Protein AF-0000000070923096 (afdb_homodimer)

pLDDT: mean 94.92, std 9.99, range [40.62, 98.94]

Nearest PDB structures (foldseek):
  9g2a-assembly1_B  TM=8.109E-01  e=5.011E-06  Staphylococcus aureus subsp. aureus N315
  4hke-assembly1_A  TM=8.284E-01  e=9.388E-06  Bacillus anthracis
  4mzp-assembly3_E  TM=7.864E-01  e=1.249E-05  Staphylococcus aureus subsp. aureus N315
  6a6x-assembly1_B  TM=7.470E-01  e=2.622E-05  Mycobacterium tuberculosis
  5wyg-assembly1_A  TM=7.417E-01  e=8.693E-05  Mycobacterium tuberculosis H37Rv

Organism: NCBI:txid713585

Foldseek 3Di:
DPPDDAQWWFFFFAADPVRPGTDTATWGFQDDPDPQKTKTWGKDLDCVPQPLWQWDDPVFFPFADDPHTMTTRLVRIDIDGNVRTPDTGTGGDPVSSVSSVVSNVCVVPPDD/DPPDDAQWWFFFFAADPVRPGTDTATWGFQDDPDPQKTKTWGKDLDCVPQPLWQWDDPVFFPFADDPHTMTTRLVRIDIDGNVRTPDTGTGGDPVSSVSSVVSNVCVVPPDD

Radius of gyration: 16.48 Å; Cα contacts (8 Å, |Δi|>4): 537; chains: 2; bounding box: 37×48×35 Å

Solvent-accessible surface area (backbone atoms only — not comparable to full-atom values): 11737 Å² total; per-residue (Å²): 126,74,97,70,55,59,30,27,27,30,30,24,70,42,69,43,44,73,65,83,50,65,45,80,34,50,23,38,28,55,22,77,44,52,96,58,25,27,32,27,28,37,40,36,74,68,59,82,82,46,87,65,42,39,79,42,51,82,86,40,36,73,38,67,61,69,96,53,65,28,22,38,30,52,50,40,38,39,26,34,26,56,88,50,48,76,44,73,55,26,24,42,29,70,67,52,41,50,51,46,52,48,45,31,48,47,48,52,65,42,74,122,126,74,97,69,55,59,31,28,27,30,30,25,70,42,67,43,43,72,64,81,48,63,45,77,35,48,20,38,27,55,22,78,45,54,96,59,26,28,31,26,29,38,41,36,74,68,57,80,83,47,85,66,42,38,77,41,51,82,87,40,36,74,38,66,60,69,96,53,66,28,24,38,32,53,50,39,38,39,26,34,26,56,89,50,48,76,44,73,54,25,26,41,28,70,68,52,41,50,51,47,51,46,45,32,46,47,48,54,65,44,72,126

Secondary structure (DSSP, 8-state):
--S--TTEEEEEEEE-TTSS-EEEEEEEEEEEEETTEEEEEEEES--TT-TT-EEE-GGGEE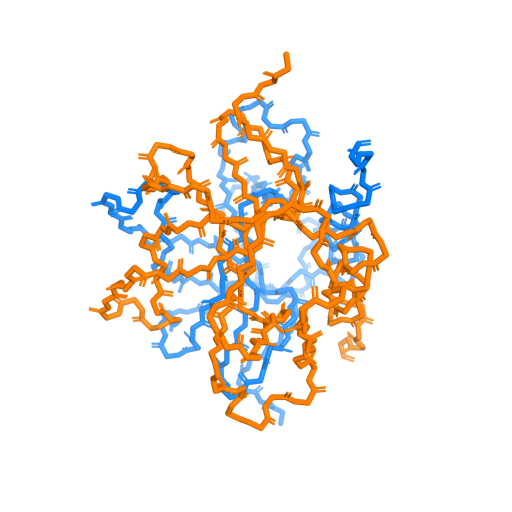EE--SS-EEEEEEEEEEEEGGG--EEEEEE-HHHHHHHHHHHHHHHHS--/--S--TTEEEEEEEE-TTSS-EEEEEEEEEEEEETTEEEEEEEES--TT-TT-EEE-GGGEEEE--SS-EEEEEEEEEEEEGGG--EEEEEE-HHHHHHHHHHHHHHHHS--

Sequence (224 aa):
MGRFAAGQVAVLPFPFSDLSRNKYRPALLLADAGRGDWIACQITSNPYADSRAVEIGPADFSAGSLMRTSFARPGKLFTANEGLFASVAATVRVEKLTETRSAVISLLTDAPMGRFAAGQVAVLPFPFSDLSRNKYRPALLLADAGRGDWIACQITSNPYADSRAVEIGPADFSAGSLMRTSFARPGKLFTANEGLFASVAATVRVEKLTETRSAVISLLTDAP

Structure (mmCIF, N/CA/C/O backbone):
data_AF-0000000070923096-model_v1
#
loop_
_entity.id
_entity.type
_entity.pdbx_description
1 polymer 'MazF family transcriptional regulator'
#
loop_
_atom_site.group_PDB
_atom_site.id
_atom_site.type_symbol
_atom_site.label_atom_id
_atom_site.label_alt_id
_atom_site.label_comp_id
_atom_site.label_asym_id
_atom_site.label_entity_id
_atom_site.label_seq_id
_atom_site.pdbx_PDB_ins_code
_atom_site.Cartn_x
_atom_site.Cartn_y
_atom_site.Cartn_z
_atom_site.occupancy
_atom_site.B_iso_or_equiv
_atom_site.auth_seq_id
_atom_site.auth_comp_id
_atom_site.auth_asym_id
_atom_site.auth_atom_id
_atom_site.pdbx_PDB_model_num
ATOM 1 N N . MET A 1 1 ? -18.719 -17.109 1.001 1 40.62 1 MET A N 1
ATOM 2 C CA . MET A 1 1 ? -17.297 -16.797 1.031 1 40.62 1 MET A CA 1
ATOM 3 C C . MET A 1 1 ? -16.938 -15.766 -0.041 1 40.62 1 MET A C 1
ATOM 5 O O . MET A 1 1 ? -17.453 -15.836 -1.161 1 40.62 1 MET A O 1
ATOM 9 N N . GLY A 1 2 ? -16.594 -14.547 0.371 1 56.66 2 GLY A N 1
ATOM 10 C CA . GLY A 1 2 ? -16.484 -13.562 -0.699 1 56.66 2 GLY A CA 1
ATOM 11 C C . GLY A 1 2 ? -15.609 -14.023 -1.849 1 56.66 2 GLY A C 1
ATOM 12 O O . GLY A 1 2 ? -14.914 -15.031 -1.74 1 56.66 2 GLY A O 1
ATOM 13 N N . ARG A 1 3 ? -15.742 -13.547 -2.998 1 83.5 3 ARG A N 1
ATOM 14 C CA . ARG A 1 3 ? -15.117 -13.922 -4.262 1 83.5 3 ARG A CA 1
ATOM 15 C C . ARG A 1 3 ? -13.594 -13.891 -4.152 1 83.5 3 ARG A C 1
ATOM 17 O O . ARG A 1 3 ? -12.906 -14.703 -4.77 1 83.5 3 ARG A O 1
ATOM 24 N N . PHE A 1 4 ? -13.039 -13.172 -3.172 1 96.62 4 PHE A N 1
ATOM 25 C CA . PHE A 1 4 ? -11.594 -13.016 -3.086 1 96.62 4 PHE A CA 1
ATOM 26 C C . PHE A 1 4 ? -11.109 -13.227 -1.657 1 96.62 4 PHE A C 1
ATOM 28 O O . PHE A 1 4 ? -11.867 -13.031 -0.704 1 96.62 4 PHE A O 1
ATOM 35 N N . ALA A 1 5 ? -9.898 -13.688 -1.506 1 97.12 5 ALA A N 1
ATOM 36 C CA . ALA A 1 5 ? -9.297 -13.969 -0.205 1 97.12 5 ALA A CA 1
ATOM 37 C C . ALA A 1 5 ? -7.816 -13.602 -0.193 1 97.12 5 ALA A C 1
ATOM 39 O O . ALA A 1 5 ? -7.145 -13.672 -1.224 1 97.12 5 ALA A O 1
ATOM 40 N N . ALA A 1 6 ? -7.406 -13.227 1.059 1 98.12 6 ALA A N 1
ATOM 41 C CA . ALA A 1 6 ? -5.965 -13.039 1.214 1 98.12 6 ALA A CA 1
ATOM 42 C C . ALA A 1 6 ? -5.199 -14.289 0.797 1 98.12 6 ALA A C 1
ATOM 44 O O . ALA A 1 6 ? -5.648 -15.414 1.048 1 98.12 6 ALA A O 1
ATOM 45 N N . GLY A 1 7 ? -4.059 -14.094 0.201 1 98.56 7 GLY A N 1
ATOM 46 C CA . GLY A 1 7 ? -3.256 -15.211 -0.265 1 98.56 7 GLY A CA 1
ATOM 47 C C . GLY A 1 7 ? -3.473 -15.531 -1.732 1 98.56 7 GLY A C 1
ATOM 48 O O . GLY A 1 7 ? -2.688 -16.266 -2.336 1 98.56 7 GLY A O 1
ATOM 49 N N . GLN A 1 8 ? -4.535 -15.039 -2.293 1 98.69 8 GLN A N 1
ATOM 50 C CA . GLN A 1 8 ? -4.758 -15.219 -3.725 1 98.69 8 GLN A CA 1
ATOM 51 C C . GLN A 1 8 ? -3.863 -14.289 -4.543 1 98.69 8 GLN A C 1
ATOM 53 O O . GLN A 1 8 ? -3.572 -13.172 -4.121 1 98.69 8 GLN A O 1
ATOM 58 N N . VAL A 1 9 ? -3.361 -14.789 -5.66 1 98.81 9 VAL A N 1
ATOM 59 C CA . VAL A 1 9 ? -2.656 -14 -6.66 1 98.81 9 VAL A CA 1
ATOM 60 C C . VAL A 1 9 ? -3.637 -13.531 -7.734 1 98.81 9 VAL A C 1
ATOM 62 O O . VAL A 1 9 ? -4.094 -14.336 -8.555 1 98.81 9 VAL A O 1
ATOM 65 N N . ALA A 1 10 ? -3.938 -12.273 -7.746 1 98.75 10 ALA A N 1
ATOM 66 C CA . ALA A 1 10 ? -4.844 -11.688 -8.734 1 98.75 10 ALA A CA 1
ATOM 67 C C . ALA A 1 10 ? -4.066 -10.992 -9.844 1 98.75 10 ALA A C 1
ATOM 69 O O . ALA A 1 10 ? -3.008 -10.406 -9.594 1 98.75 10 ALA A O 1
ATOM 70 N N . VAL A 1 11 ? -4.59 -11.125 -11.055 1 98.62 11 VAL A N 1
ATOM 71 C CA . VAL A 1 11 ? -4.074 -10.328 -12.156 1 98.62 11 VAL A CA 1
ATOM 72 C C . VAL A 1 11 ? -4.875 -9.031 -12.273 1 98.62 11 VAL A C 1
ATOM 74 O O . VAL A 1 11 ? -6.094 -9.062 -12.445 1 98.62 11 VAL A O 1
ATOM 77 N N . LEU A 1 12 ? -4.23 -7.902 -12.18 1 98.81 12 LEU A N 1
ATOM 78 C CA . LEU A 1 12 ? -4.898 -6.609 -12.164 1 98.81 12 LEU A CA 1
ATOM 79 C C . LEU A 1 12 ? -3.988 -5.52 -12.719 1 98.81 12 LEU A C 1
ATOM 81 O O . LEU A 1 12 ? -2.766 -5.68 -12.742 1 98.81 12 LEU A O 1
ATOM 85 N N . PRO A 1 13 ? -4.598 -4.43 -13.312 1 98.81 13 PRO A N 1
ATOM 86 C CA . PRO A 1 13 ? -3.732 -3.283 -13.594 1 98.81 13 PRO A CA 1
ATOM 87 C C . PRO A 1 13 ? -3.084 -2.713 -12.328 1 98.81 13 PRO A C 1
ATOM 89 O O . PRO A 1 13 ? -3.783 -2.344 -11.383 1 98.81 13 PRO A O 1
ATOM 92 N N . PHE A 1 14 ? -1.852 -2.713 -12.305 1 98.69 14 PHE A N 1
ATOM 93 C CA . PHE A 1 14 ? -1.074 -2.205 -11.18 1 98.69 14 PHE A CA 1
ATOM 94 C C . PHE A 1 14 ? -0.342 -0.925 -11.555 1 98.69 14 PHE A C 1
ATOM 96 O O . PHE A 1 14 ? 0.389 -0.893 -12.555 1 98.69 14 PHE A O 1
ATOM 103 N N . PRO A 1 15 ? -0.502 0.086 -10.836 1 98.69 15 PRO A N 1
ATOM 104 C CA . PRO A 1 15 ? 0.117 1.354 -11.227 1 98.69 15 PRO A CA 1
ATOM 105 C C . PRO A 1 15 ? 1.623 1.379 -10.977 1 98.69 15 PRO A C 1
ATOM 107 O O . PRO A 1 15 ? 2.094 0.826 -9.977 1 98.69 15 PRO A O 1
ATOM 110 N N . PHE A 1 16 ? 2.332 2.031 -11.914 1 98.06 16 PHE A N 1
ATOM 111 C CA . PHE A 1 16 ? 3.717 2.379 -11.625 1 98.06 16 PHE A CA 1
ATOM 112 C C . PHE A 1 16 ? 3.793 3.422 -10.516 1 98.06 16 PHE A C 1
ATOM 114 O O . PHE A 1 16 ? 2.865 4.215 -10.336 1 98.06 16 PHE A O 1
ATOM 121 N N . SER A 1 17 ? 4.914 3.4 -9.836 1 98.25 17 SER A N 1
ATOM 122 C CA . SER A 1 17 ? 5.055 4.289 -8.688 1 98.25 17 SER A CA 1
ATOM 123 C C . SER A 1 17 ? 5.031 5.754 -9.117 1 98.25 17 SER A C 1
ATOM 125 O O . SER A 1 17 ? 4.777 6.641 -8.305 1 98.25 17 SER A O 1
ATOM 127 N N . ASP A 1 18 ? 5.359 6.043 -10.391 1 97.56 18 ASP A N 1
ATOM 128 C CA . ASP A 1 18 ? 5.336 7.422 -10.883 1 97.56 18 ASP A CA 1
ATOM 129 C C . ASP A 1 18 ? 4.012 7.738 -11.57 1 97.56 18 ASP A C 1
ATOM 131 O O . ASP A 1 18 ? 3.865 8.797 -12.18 1 97.56 18 ASP A O 1
ATOM 135 N N . LEU A 1 19 ? 3.082 6.816 -11.602 1 97.56 19 LEU A N 1
ATOM 136 C CA . LEU A 1 19 ? 1.733 6.934 -12.148 1 97.56 19 LEU A CA 1
ATOM 137 C C . LEU A 1 19 ? 1.776 7.258 -13.641 1 97.56 19 LEU A C 1
ATOM 139 O O . LEU A 1 19 ? 0.849 7.867 -14.172 1 97.56 19 LEU A O 1
ATOM 143 N N . SER A 1 20 ? 2.811 6.918 -14.312 1 96.38 20 SER A N 1
ATOM 144 C CA . SER A 1 20 ? 2.92 7.141 -15.75 1 96.38 20 SER A CA 1
ATOM 145 C C . SER A 1 20 ? 2.045 6.16 -16.531 1 96.38 20 SER A C 1
ATOM 147 O O . SER A 1 20 ? 1.501 6.508 -17.578 1 96.38 20 SER A O 1
ATOM 149 N N . ARG A 1 21 ? 1.887 5.016 -15.969 1 96.19 21 ARG A N 1
ATOM 150 C CA . ARG A 1 21 ? 1.101 3.957 -16.594 1 96.19 21 ARG A CA 1
ATOM 151 C C . ARG A 1 21 ? 0.744 2.871 -15.586 1 96.19 21 ARG A C 1
ATOM 153 O O . ARG A 1 21 ? 1.171 2.926 -14.43 1 96.19 21 ARG A O 1
ATOM 160 N N . ASN A 1 22 ? -0.18 2.002 -15.984 1 97.31 22 ASN A N 1
ATOM 161 C CA . ASN A 1 22 ? -0.449 0.749 -15.289 1 97.31 22 ASN A CA 1
ATOM 162 C C . ASN A 1 22 ? -0.181 -0.458 -16.188 1 97.31 22 ASN A C 1
ATOM 164 O O . ASN A 1 22 ? -0.126 -0.328 -17.406 1 97.31 22 ASN A O 1
ATOM 168 N N . LYS A 1 23 ? 0.16 -1.482 -15.602 1 97.38 23 LYS A N 1
ATOM 169 C CA . LYS A 1 23 ? 0.372 -2.738 -16.312 1 97.38 23 LYS A CA 1
ATOM 170 C C . LYS A 1 23 ? -0.346 -3.893 -15.625 1 97.38 23 LYS A C 1
ATOM 172 O O . LYS A 1 23 ? -0.337 -3.99 -14.398 1 97.38 23 LYS A O 1
ATOM 177 N N . TYR A 1 24 ? -0.994 -4.754 -16.484 1 97.81 24 TYR A N 1
ATOM 178 C CA . TYR A 1 24 ? -1.562 -5.965 -15.898 1 97.81 24 TYR A CA 1
ATOM 179 C C . TYR A 1 24 ? -0.464 -6.891 -15.383 1 97.81 24 TYR A C 1
ATOM 181 O O . TYR A 1 24 ? 0.387 -7.344 -16.156 1 97.81 24 TYR A O 1
ATOM 189 N N . ARG A 1 25 ? -0.529 -7.16 -14.094 1 97.25 25 ARG A N 1
ATOM 190 C CA . ARG A 1 25 ? 0.45 -8.031 -13.453 1 97.25 25 ARG A CA 1
ATOM 191 C C . ARG A 1 25 ? -0.192 -8.844 -12.328 1 97.25 25 ARG A C 1
ATOM 193 O O . ARG A 1 25 ? -1.223 -8.445 -11.781 1 97.25 25 ARG A O 1
ATOM 200 N N . PRO A 1 26 ? 0.46 -9.969 -12.031 1 98.38 26 PRO A N 1
ATOM 201 C CA . PRO A 1 26 ? 0.06 -10.648 -10.797 1 98.38 26 PRO A CA 1
ATOM 202 C C . PRO A 1 26 ? 0.369 -9.82 -9.547 1 98.38 26 PRO A C 1
ATOM 204 O O . PRO A 1 26 ? 1.373 -9.102 -9.516 1 98.38 26 PRO A O 1
ATOM 207 N N . ALA A 1 27 ? -0.479 -9.867 -8.617 1 98.88 27 ALA A N 1
ATOM 208 C CA . ALA A 1 27 ? -0.304 -9.25 -7.301 1 98.88 27 ALA A CA 1
ATOM 209 C C . ALA A 1 27 ? -0.867 -10.141 -6.199 1 98.88 27 ALA A C 1
ATOM 211 O O . ALA A 1 27 ? -1.901 -10.789 -6.383 1 98.88 27 ALA A O 1
ATOM 212 N N . LEU A 1 28 ? -0.176 -10.18 -5.125 1 98.88 28 LEU A N 1
ATOM 213 C CA . LEU A 1 28 ? -0.622 -10.961 -3.975 1 98.88 28 LEU A CA 1
ATOM 214 C C . LEU A 1 28 ? -1.571 -10.148 -3.1 1 98.88 28 LEU A C 1
ATOM 216 O O . LEU A 1 28 ? -1.22 -9.062 -2.643 1 98.88 28 LEU A O 1
ATOM 220 N N . LEU A 1 29 ? -2.771 -10.672 -2.924 1 98.81 29 LEU A N 1
ATOM 221 C CA . LEU A 1 29 ? -3.711 -10.031 -2.01 1 98.81 29 LEU A CA 1
ATOM 222 C C . LEU A 1 29 ? -3.314 -10.281 -0.558 1 98.81 29 LEU A C 1
ATOM 224 O O . LEU A 1 29 ? -3.324 -11.422 -0.097 1 98.81 29 LEU A O 1
ATOM 228 N N . LEU A 1 30 ? -3.045 -9.195 0.132 1 98.81 30 LEU A N 1
ATOM 229 C CA . LEU A 1 30 ? -2.514 -9.32 1.485 1 98.81 30 LEU A CA 1
ATOM 230 C C . LEU A 1 30 ? -3.631 -9.227 2.518 1 98.81 30 LEU A C 1
ATOM 232 O O . LEU A 1 30 ? -3.6 -9.914 3.541 1 98.81 30 LEU A O 1
ATOM 236 N N . ALA A 1 31 ? -4.566 -8.367 2.254 1 98.38 31 ALA A N 1
ATOM 237 C CA . ALA A 1 31 ? -5.594 -8.102 3.262 1 98.38 31 ALA A CA 1
ATOM 238 C C . ALA A 1 31 ? -6.82 -7.445 2.639 1 98.38 31 ALA A C 1
ATOM 240 O O . ALA A 1 31 ? -6.699 -6.672 1.684 1 98.38 31 ALA A O 1
ATOM 241 N N . ASP A 1 32 ? -7.922 -7.801 3.205 1 97 32 ASP A N 1
ATOM 242 C CA . ASP A 1 32 ? -9.188 -7.133 2.896 1 97 32 ASP A CA 1
ATOM 243 C C . ASP A 1 32 ? -9.258 -5.762 3.559 1 97 32 ASP A C 1
ATOM 245 O O . ASP A 1 32 ? -9.258 -5.656 4.785 1 97 32 ASP A O 1
ATOM 249 N N . ALA A 1 33 ? -9.305 -4.668 2.723 1 96.5 33 ALA A N 1
ATOM 250 C CA . ALA A 1 33 ? -9.336 -3.303 3.246 1 96.5 33 ALA A CA 1
ATOM 251 C C . ALA A 1 33 ? -10.773 -2.797 3.367 1 96.5 33 ALA A C 1
ATOM 253 O O . ALA A 1 33 ? -11 -1.67 3.811 1 96.5 33 ALA A O 1
ATOM 254 N N . GLY A 1 34 ? -11.742 -3.619 2.967 1 93.75 34 GLY A N 1
ATOM 255 C CA . GLY A 1 34 ? -13.148 -3.26 3.053 1 93.75 34 GLY A CA 1
ATOM 256 C C . GLY A 1 34 ? -13.68 -2.631 1.78 1 93.75 34 GLY A C 1
ATOM 257 O O . GLY A 1 34 ? -12.914 -2.109 0.968 1 93.75 34 GLY A O 1
ATOM 258 N N . ARG A 1 35 ? -15.016 -2.785 1.557 1 93.31 35 ARG A N 1
ATOM 259 C CA . ARG A 1 35 ? -15.758 -2.164 0.464 1 93.31 35 ARG A CA 1
ATOM 260 C C . ARG A 1 35 ? -15.203 -2.602 -0.89 1 93.31 35 ARG A C 1
ATOM 262 O O . ARG A 1 35 ? -15.078 -1.787 -1.806 1 93.31 35 ARG A O 1
ATOM 269 N N . GLY A 1 36 ? -14.766 -3.838 -0.934 1 95.94 36 GLY A N 1
ATOM 270 C CA . GLY A 1 36 ? -14.281 -4.41 -2.18 1 95.94 36 GLY A CA 1
ATOM 271 C C . GLY A 1 36 ? -12.828 -4.062 -2.475 1 95.94 36 GLY A C 1
ATOM 272 O O . GLY A 1 36 ? -12.297 -4.434 -3.521 1 95.94 36 GLY A O 1
ATOM 273 N N . ASP A 1 37 ? -12.188 -3.348 -1.542 1 97.44 37 ASP A N 1
ATOM 274 C CA . ASP A 1 37 ? -10.789 -2.957 -1.718 1 97.44 37 ASP A CA 1
ATOM 275 C C . ASP A 1 37 ? -9.852 -3.961 -1.053 1 97.44 37 ASP A C 1
ATOM 277 O O . ASP A 1 37 ? -10.148 -4.469 0.031 1 97.44 37 ASP A O 1
ATOM 281 N N . TRP A 1 38 ? -8.719 -4.203 -1.701 1 98.44 38 TRP A N 1
ATOM 282 C CA . TRP A 1 38 ? -7.707 -5.145 -1.233 1 98.44 38 TRP A CA 1
ATOM 283 C C . TRP A 1 38 ? -6.316 -4.523 -1.278 1 98.44 38 TRP A C 1
ATOM 285 O O . TRP A 1 38 ? -5.953 -3.873 -2.262 1 98.44 38 TRP A O 1
ATOM 295 N N . ILE A 1 39 ? -5.586 -4.641 -0.177 1 98.81 39 ILE A N 1
ATOM 296 C CA . ILE A 1 39 ? -4.168 -4.316 -0.244 1 98.81 39 ILE A CA 1
ATOM 297 C C . ILE A 1 39 ? -3.428 -5.387 -1.041 1 98.81 39 ILE A C 1
ATOM 299 O O . ILE A 1 39 ? -3.436 -6.562 -0.667 1 98.81 39 ILE A O 1
ATOM 303 N N . ALA A 1 40 ? -2.857 -4.957 -2.084 1 98.94 40 ALA A N 1
ATOM 304 C CA . ALA A 1 40 ? -2.162 -5.875 -2.98 1 98.94 40 ALA A CA 1
ATOM 305 C C . ALA A 1 40 ? -0.666 -5.578 -3.018 1 98.94 40 ALA A C 1
ATOM 307 O O . ALA A 1 40 ? -0.256 -4.418 -2.967 1 98.94 40 ALA A O 1
ATOM 308 N N . CYS A 1 41 ? 0.081 -6.562 -3.115 1 98.88 41 CYS A N 1
ATOM 309 C CA . CYS A 1 41 ? 1.534 -6.52 -3.227 1 98.88 41 CYS A CA 1
ATOM 310 C C . CYS A 1 41 ? 1.991 -6.973 -4.605 1 98.88 41 CYS A C 1
ATOM 312 O O . CYS A 1 41 ? 1.647 -8.07 -5.047 1 98.88 41 CYS A O 1
ATOM 314 N N . GLN A 1 42 ? 2.789 -6.18 -5.219 1 98.69 42 GLN A N 1
ATOM 315 C CA . GLN A 1 42 ? 3.236 -6.461 -6.578 1 98.69 42 GLN A CA 1
ATOM 316 C C . GLN A 1 42 ? 4.027 -7.762 -6.641 1 98.69 42 GLN A C 1
ATOM 318 O O . GLN A 1 42 ? 4.844 -8.047 -5.762 1 98.69 42 GLN A O 1
ATOM 323 N N . ILE A 1 43 ? 3.801 -8.516 -7.664 1 98.5 43 ILE A N 1
ATOM 324 C CA . ILE A 1 43 ? 4.652 -9.656 -7.992 1 98.5 43 ILE A CA 1
ATOM 325 C C . ILE A 1 43 ? 5.348 -9.406 -9.328 1 98.5 43 ILE A C 1
ATOM 327 O O . ILE A 1 43 ? 4.727 -8.922 -10.281 1 98.5 43 ILE A O 1
ATOM 331 N N . THR A 1 44 ? 6.648 -9.695 -9.352 1 96.56 44 THR A N 1
ATOM 332 C CA . THR A 1 44 ? 7.438 -9.586 -10.57 1 96.56 44 THR A CA 1
ATOM 333 C C . THR A 1 44 ? 8.289 -10.828 -10.781 1 96.56 44 THR A C 1
ATOM 335 O O . THR A 1 44 ? 8.516 -11.594 -9.844 1 96.56 44 THR A O 1
ATOM 338 N N . SER A 1 45 ? 8.625 -11.094 -12.016 1 94.56 45 SER A N 1
ATOM 339 C CA . SER A 1 45 ? 9.57 -12.164 -12.305 1 94.56 45 SER A CA 1
ATOM 340 C C . SER A 1 45 ? 11.008 -11.688 -12.164 1 94.56 45 SER A C 1
ATOM 342 O O . SER A 1 45 ? 11.93 -12.5 -12.055 1 94.56 45 SER A O 1
ATOM 344 N N . ASN A 1 46 ? 11.203 -10.375 -12.195 1 88.62 46 ASN A N 1
ATOM 345 C CA . ASN A 1 46 ? 12.516 -9.766 -12.016 1 88.62 46 ASN A CA 1
ATOM 346 C C . ASN A 1 46 ? 12.547 -8.867 -10.773 1 88.62 46 ASN A C 1
ATOM 348 O O . ASN A 1 46 ? 12.07 -7.734 -10.812 1 88.62 46 ASN A O 1
ATOM 352 N N . PRO A 1 47 ? 13.227 -9.25 -9.688 1 81.88 47 PRO A N 1
ATOM 353 C CA . PRO A 1 47 ? 13.172 -8.484 -8.438 1 81.88 47 PRO A CA 1
ATOM 354 C C . PRO A 1 47 ? 14.094 -7.27 -8.453 1 81.88 47 PRO A C 1
ATOM 356 O O . PRO A 1 47 ? 14.156 -6.527 -7.465 1 81.88 47 PRO A O 1
ATOM 359 N N . TYR A 1 48 ? 14.688 -6.961 -9.531 1 80.5 48 TYR A N 1
ATOM 360 C CA . TYR A 1 48 ? 15.508 -5.762 -9.672 1 80.5 48 TYR A CA 1
ATOM 361 C C . TYR A 1 48 ? 16.422 -5.574 -8.469 1 80.5 48 TYR A C 1
ATOM 363 O O . TYR A 1 48 ? 16.531 -4.473 -7.93 1 80.5 48 TYR A O 1
ATOM 371 N N . ALA A 1 49 ? 16.953 -6.555 -7.902 1 79.44 49 ALA A N 1
ATOM 372 C CA . ALA A 1 49 ? 17.875 -6.535 -6.773 1 79.44 49 ALA A CA 1
ATOM 373 C C . ALA A 1 49 ? 17.188 -6.031 -5.508 1 79.44 49 ALA A C 1
ATOM 375 O O . ALA A 1 49 ? 17.828 -5.445 -4.633 1 79.44 49 ALA A O 1
ATOM 376 N N . ASP A 1 50 ? 15.898 -5.996 -5.52 1 89.44 50 ASP A N 1
ATOM 377 C CA . ASP A 1 50 ? 15.172 -5.684 -4.297 1 89.44 50 ASP A CA 1
ATOM 378 C C . ASP A 1 50 ? 15.477 -6.699 -3.199 1 89.44 50 ASP A C 1
ATOM 380 O O . ASP A 1 50 ? 15.031 -7.844 -3.264 1 89.44 50 ASP A O 1
ATOM 384 N N . SER A 1 51 ? 16.219 -6.246 -2.146 1 91.5 51 SER A N 1
ATOM 385 C CA . SER A 1 51 ? 16.672 -7.148 -1.087 1 91.5 51 SER A CA 1
ATOM 386 C C . SER A 1 51 ? 15.5 -7.605 -0.223 1 91.5 51 SER A C 1
ATOM 388 O O . SER A 1 51 ? 15.617 -8.578 0.528 1 91.5 51 SER A O 1
ATOM 390 N N . ARG A 1 52 ? 14.422 -7.039 -0.311 1 94.31 52 ARG A N 1
ATOM 391 C CA . ARG A 1 52 ? 13.281 -7.375 0.529 1 94.31 52 ARG A CA 1
ATOM 392 C C . ARG A 1 52 ? 12.297 -8.273 -0.216 1 94.31 52 ARG A C 1
ATOM 394 O O . ARG A 1 52 ? 11.305 -8.734 0.357 1 94.31 52 ARG A O 1
ATOM 401 N N . ALA A 1 53 ? 12.602 -8.477 -1.506 1 97.69 53 ALA A N 1
ATOM 402 C CA . ALA A 1 53 ? 11.703 -9.305 -2.314 1 97.69 53 ALA A CA 1
ATOM 403 C C . ALA A 1 53 ? 11.555 -10.703 -1.716 1 97.69 53 ALA A C 1
ATOM 405 O O . ALA A 1 53 ? 12.523 -11.266 -1.197 1 97.69 53 ALA A O 1
ATOM 406 N N . VAL A 1 54 ? 10.352 -11.211 -1.746 1 98.31 54 VAL A N 1
ATOM 407 C CA . VAL A 1 54 ? 10.039 -12.555 -1.255 1 98.31 54 VAL A CA 1
ATOM 408 C C . VAL A 1 54 ? 9.852 -13.508 -2.434 1 98.31 54 VAL A C 1
ATOM 410 O O . VAL A 1 54 ? 8.914 -13.359 -3.217 1 98.31 54 VAL A O 1
ATOM 413 N N . GLU A 1 55 ? 10.75 -14.438 -2.545 1 98 55 GLU A N 1
ATOM 414 C CA . GLU A 1 55 ? 10.672 -15.391 -3.646 1 98 55 GLU A CA 1
ATOM 415 C C . GLU A 1 55 ? 9.477 -16.312 -3.488 1 98 55 GLU A C 1
ATOM 417 O O . GLU A 1 55 ? 9.195 -16.797 -2.389 1 98 55 GLU A O 1
ATOM 422 N N . ILE A 1 56 ? 8.781 -16.516 -4.559 1 98.44 56 ILE A N 1
ATOM 423 C CA . ILE A 1 56 ? 7.652 -17.453 -4.621 1 98.44 56 ILE A CA 1
ATOM 424 C C . ILE A 1 56 ? 7.934 -18.531 -5.66 1 98.44 56 ILE A C 1
ATOM 426 O O . ILE A 1 56 ? 8.008 -18.234 -6.859 1 98.44 56 ILE A O 1
ATOM 430 N N . GLY A 1 57 ? 8.062 -19.719 -5.191 1 97.19 57 GLY A N 1
ATOM 431 C CA . GLY A 1 57 ? 8.289 -20.844 -6.074 1 97.19 57 GLY A CA 1
ATOM 432 C C . GLY A 1 57 ? 7.09 -21.781 -6.168 1 97.19 57 GLY A C 1
ATOM 433 O O . GLY A 1 57 ? 6.066 -21.547 -5.527 1 97.19 57 GLY A O 1
ATOM 434 N N . PRO A 1 58 ? 7.223 -22.828 -6.973 1 96.12 58 PRO A N 1
ATOM 435 C CA . PRO A 1 58 ? 6.109 -23.75 -7.211 1 96.12 58 PRO A CA 1
ATOM 436 C C . PRO A 1 58 ? 5.578 -24.375 -5.926 1 96.12 58 PRO A C 1
ATOM 438 O O . PRO A 1 58 ? 4.375 -24.625 -5.809 1 96.12 58 PRO A O 1
ATOM 441 N N . ALA A 1 59 ? 6.395 -24.625 -4.941 1 97 59 ALA A N 1
ATOM 442 C CA . ALA A 1 59 ? 6.004 -25.312 -3.707 1 97 59 ALA A CA 1
ATOM 443 C C . ALA A 1 59 ? 5.23 -24.375 -2.787 1 97 59 ALA A C 1
ATOM 445 O O . ALA A 1 59 ? 4.633 -24.812 -1.802 1 97 59 ALA A O 1
ATOM 446 N N . ASP A 1 60 ? 5.184 -23.156 -3.16 1 98.44 60 ASP A N 1
ATOM 447 C CA . ASP A 1 60 ? 4.59 -22.172 -2.275 1 98.44 60 ASP A CA 1
ATOM 448 C C . ASP A 1 60 ? 3.104 -21.984 -2.572 1 98.44 60 ASP A C 1
ATOM 450 O O . ASP A 1 60 ? 2.41 -21.25 -1.868 1 98.44 60 ASP A O 1
ATOM 454 N N . PHE A 1 61 ? 2.592 -22.641 -3.584 1 98.44 61 PHE A N 1
ATOM 455 C CA . PHE A 1 61 ? 1.194 -22.484 -3.963 1 98.44 61 PHE A CA 1
ATOM 456 C C . PHE A 1 61 ? 0.345 -23.625 -3.398 1 98.44 61 PHE A C 1
ATOM 458 O O . PHE A 1 61 ? 0.775 -24.781 -3.381 1 98.44 61 PHE A O 1
ATOM 465 N N . SER A 1 62 ? -0.79 -23.312 -2.891 1 98.38 62 SER A N 1
ATOM 466 C CA . SER A 1 62 ? -1.776 -24.312 -2.494 1 98.38 62 SER A CA 1
ATOM 467 C C . SER A 1 62 ? -2.746 -24.609 -3.633 1 98.38 62 SER A C 1
ATOM 469 O O . SER A 1 62 ? -3.395 -25.656 -3.645 1 98.38 62 SER A O 1
ATOM 471 N N . ALA A 1 63 ? -2.922 -23.672 -4.535 1 98 63 ALA A N 1
ATOM 472 C CA . ALA A 1 63 ? -3.738 -23.812 -5.738 1 98 63 ALA A CA 1
ATOM 473 C C . ALA A 1 63 ? -3.184 -22.953 -6.879 1 98 63 ALA A C 1
ATOM 475 O O . ALA A 1 63 ? -2.73 -21.828 -6.66 1 98 63 ALA A O 1
ATOM 476 N N . GLY A 1 64 ? -3.223 -23.5 -8.078 1 97.44 64 GLY A N 1
ATOM 477 C CA . GLY A 1 64 ? -2.656 -22.781 -9.203 1 97.44 64 GLY A CA 1
ATOM 478 C C . GLY A 1 64 ? -1.155 -22.578 -9.094 1 97.44 64 GLY A C 1
ATOM 479 O O . GLY A 1 64 ? -0.495 -23.25 -8.297 1 97.44 64 GLY A O 1
ATOM 480 N N . SER A 1 65 ? -0.636 -21.75 -9.977 1 96.31 65 SER A N 1
ATOM 481 C CA . SER A 1 65 ? 0.792 -21.453 -9.984 1 96.31 65 SER A CA 1
ATOM 482 C C . SER A 1 65 ? 1.101 -20.281 -10.93 1 96.31 65 SER A C 1
ATOM 484 O O . SER A 1 65 ? 0.224 -19.828 -11.664 1 96.31 65 SER A O 1
ATOM 486 N N . LEU A 1 66 ? 2.297 -19.797 -10.789 1 96 66 LEU A N 1
ATOM 487 C CA . LEU A 1 66 ? 2.842 -18.859 -11.766 1 96 66 LEU A CA 1
ATOM 488 C C . LEU A 1 66 ? 3.859 -19.547 -12.672 1 96 66 LEU A C 1
ATOM 490 O O . LEU A 1 66 ? 4.484 -20.531 -12.273 1 96 66 LEU A O 1
ATOM 494 N N . MET A 1 67 ? 3.988 -19.094 -13.781 1 90 67 MET A N 1
ATOM 495 C CA . MET A 1 67 ? 4.754 -19.75 -14.836 1 90 67 MET A CA 1
ATOM 496 C C . MET A 1 67 ? 6.238 -19.781 -14.492 1 90 67 MET A C 1
ATOM 498 O O . MET A 1 67 ? 6.965 -20.672 -14.93 1 90 67 MET A O 1
ATOM 502 N N . ARG A 1 68 ? 6.664 -18.828 -13.789 1 91.69 68 ARG A N 1
ATOM 503 C CA . ARG A 1 68 ? 8.07 -18.75 -13.422 1 91.69 68 ARG A CA 1
ATOM 504 C C . ARG A 1 68 ? 8.242 -18.328 -11.969 1 91.69 68 ARG A C 1
ATOM 506 O O . ARG A 1 68 ? 7.281 -17.891 -11.328 1 91.69 68 ARG A O 1
ATOM 513 N N . THR A 1 69 ? 9.484 -18.641 -11.555 1 94.38 69 THR A N 1
ATOM 514 C CA . THR A 1 69 ? 9.812 -18.109 -10.234 1 94.38 69 THR A CA 1
ATOM 515 C C . THR A 1 69 ? 9.5 -16.625 -10.156 1 94.38 69 THR A C 1
ATOM 517 O O . THR A 1 69 ? 9.875 -15.859 -11.047 1 94.38 69 THR A O 1
ATOM 520 N N . SER A 1 70 ? 8.766 -16.328 -9.18 1 97.56 70 SER A N 1
ATOM 521 C CA . SER A 1 70 ? 8.297 -14.961 -9.023 1 97.56 70 SER A CA 1
ATOM 522 C C . SER A 1 70 ? 8.742 -14.367 -7.691 1 97.56 70 SER A C 1
ATOM 524 O O . SER A 1 70 ? 9.305 -15.07 -6.852 1 97.56 70 SER A O 1
ATOM 526 N N . PHE A 1 71 ? 8.57 -13.078 -7.59 1 98.31 71 PHE A N 1
ATOM 527 C CA . PHE A 1 71 ? 8.984 -12.336 -6.406 1 98.31 71 PHE A CA 1
ATOM 528 C C . PHE A 1 71 ? 7.918 -11.32 -6 1 98.31 71 PHE A C 1
ATOM 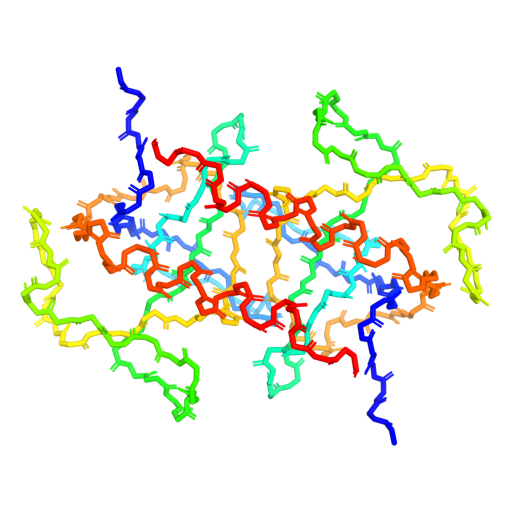530 O O . PHE A 1 71 ? 7.539 -10.461 -6.797 1 98.31 71 PHE A O 1
ATOM 537 N N . ALA A 1 72 ? 7.398 -11.5 -4.77 1 98.62 72 ALA A N 1
ATOM 538 C CA . ALA A 1 72 ? 6.602 -10.43 -4.18 1 98.62 72 ALA A CA 1
ATOM 539 C C . ALA A 1 72 ? 7.492 -9.281 -3.699 1 98.62 72 ALA A C 1
ATOM 541 O O . ALA A 1 72 ? 8.539 -9.516 -3.088 1 98.62 72 ALA A O 1
ATOM 542 N N . ARG A 1 73 ? 7.07 -8.062 -4.012 1 98.31 73 ARG A N 1
ATOM 543 C CA . ARG A 1 73 ? 7.84 -6.891 -3.604 1 98.31 73 ARG A CA 1
ATOM 544 C C . ARG A 1 73 ? 7.129 -6.129 -2.488 1 98.31 73 ARG A C 1
ATOM 546 O O . ARG A 1 73 ? 6.27 -5.289 -2.754 1 98.31 73 ARG A O 1
ATOM 553 N N . PRO A 1 74 ? 7.578 -6.344 -1.226 1 98.19 74 PRO A N 1
ATOM 554 C CA . PRO A 1 74 ? 6.895 -5.766 -0.066 1 98.19 74 PRO A CA 1
ATOM 555 C C . PRO A 1 74 ? 6.863 -4.238 -0.1 1 98.19 74 PRO A C 1
ATOM 557 O O . PRO A 1 74 ? 6 -3.621 0.53 1 98.19 74 PRO A O 1
ATOM 560 N N . GLY A 1 75 ? 7.73 -3.654 -0.821 1 97.75 75 GLY A N 1
ATOM 561 C CA . GLY A 1 75 ? 7.785 -2.203 -0.899 1 97.75 75 GLY A CA 1
ATOM 562 C C . GLY A 1 75 ? 6.906 -1.631 -1.995 1 97.75 75 GLY A C 1
ATOM 563 O O . GLY A 1 75 ? 6.867 -0.416 -2.195 1 97.75 75 GLY A O 1
ATOM 564 N N . LYS A 1 76 ? 6.25 -2.455 -2.75 1 98.25 76 LYS A N 1
ATOM 565 C CA . LYS A 1 76 ? 5.375 -2.035 -3.84 1 98.25 76 LYS A CA 1
ATOM 566 C C . LYS A 1 76 ? 3.934 -2.469 -3.584 1 98.25 76 LYS A C 1
ATOM 568 O O . LYS A 1 76 ? 3.533 -3.57 -3.967 1 98.25 76 LYS A O 1
ATOM 573 N N . LEU A 1 77 ? 3.176 -1.56 -2.998 1 98.88 77 LEU A N 1
ATOM 574 C CA . LEU A 1 77 ? 1.806 -1.828 -2.572 1 98.88 77 LEU A CA 1
ATOM 575 C C . LEU A 1 77 ? 0.82 -0.931 -3.314 1 98.88 77 LEU A C 1
ATOM 577 O O . LEU A 1 77 ? 1.162 0.189 -3.699 1 98.88 77 LEU A O 1
ATOM 581 N N . PHE A 1 78 ? -0.342 -1.463 -3.51 1 98.94 78 PHE A N 1
ATOM 582 C CA . PHE A 1 78 ? -1.464 -0.722 -4.074 1 98.94 78 PHE A CA 1
ATOM 583 C C . PHE A 1 78 ? -2.789 -1.289 -3.582 1 98.94 78 PHE A C 1
ATOM 585 O O . PHE A 1 78 ? -3.008 -2.502 -3.629 1 98.94 78 PHE A O 1
ATOM 592 N N . THR A 1 79 ? -3.6 -0.412 -3.023 1 98.81 79 THR A N 1
ATOM 593 C CA . THR A 1 79 ? -4.961 -0.833 -2.707 1 98.81 79 THR A CA 1
ATOM 594 C C . THR A 1 79 ? -5.84 -0.799 -3.955 1 98.81 79 THR A C 1
ATOM 596 O O . THR A 1 79 ? -6.094 0.271 -4.512 1 98.81 79 THR A O 1
ATOM 599 N N . ALA A 1 80 ? -6.293 -1.937 -4.332 1 98.81 80 ALA A N 1
ATOM 600 C CA . ALA A 1 80 ? -7.047 -2.088 -5.574 1 98.81 80 ALA A CA 1
ATOM 601 C C . ALA A 1 80 ? -8.461 -2.586 -5.301 1 98.81 80 ALA A C 1
ATOM 603 O O . ALA A 1 80 ? -8.664 -3.475 -4.469 1 98.81 80 ALA A O 1
ATOM 604 N N . ASN A 1 81 ? -9.367 -1.979 -6.023 1 98.62 81 ASN A N 1
ATOM 605 C CA . ASN A 1 81 ? -10.719 -2.516 -5.977 1 98.62 81 ASN A CA 1
ATOM 606 C C . ASN A 1 81 ? -10.828 -3.828 -6.75 1 98.62 81 ASN A C 1
ATOM 608 O O . ASN A 1 81 ? -10.273 -3.959 -7.84 1 98.62 81 ASN A O 1
ATOM 612 N N . GLU A 1 82 ? -11.578 -4.711 -6.203 1 98.44 82 GLU A N 1
ATOM 613 C CA . GLU A 1 82 ? -11.695 -6.051 -6.773 1 98.44 82 GLU A CA 1
ATOM 614 C C . GLU A 1 82 ? -12.344 -6.008 -8.156 1 98.44 82 GLU A C 1
ATOM 616 O O . GLU A 1 82 ? -12.219 -6.957 -8.93 1 98.44 82 GLU A O 1
ATOM 621 N N . GLY A 1 83 ? -13.023 -4.93 -8.469 1 98.06 83 GLY A N 1
ATOM 622 C CA . GLY A 1 83 ? -13.547 -4.746 -9.812 1 98.06 83 GLY A CA 1
ATOM 623 C C . GLY A 1 83 ? -12.461 -4.703 -10.875 1 98.06 83 GLY A C 1
ATOM 624 O O . GLY A 1 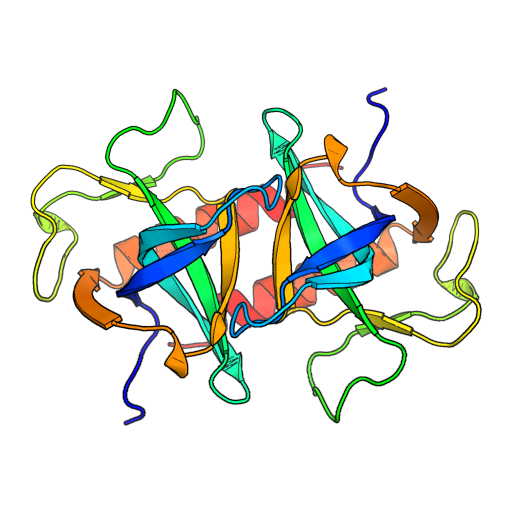83 ? -12.734 -4.875 -12.062 1 98.06 83 GLY A O 1
ATOM 625 N N . LEU A 1 84 ? -11.211 -4.484 -10.492 1 98.31 84 LEU A N 1
ATOM 626 C CA . LEU A 1 84 ? -10.086 -4.398 -11.414 1 98.31 84 LEU A CA 1
ATOM 627 C C . LEU A 1 84 ? -9.508 -5.781 -11.695 1 98.31 84 LEU A C 1
ATOM 629 O O . LEU A 1 84 ? -8.703 -5.945 -12.609 1 98.31 84 LEU A O 1
ATOM 633 N N . PHE A 1 85 ? -9.906 -6.742 -10.844 1 98.5 85 PHE A N 1
ATOM 634 C CA . PHE A 1 85 ? -9.25 -8.039 -10.953 1 98.5 85 PHE A CA 1
ATOM 635 C C . PHE A 1 85 ? -9.695 -8.766 -12.219 1 98.5 85 PHE A C 1
ATOM 637 O O . PHE A 1 85 ? -10.859 -9.125 -12.359 1 98.5 85 PHE A O 1
ATOM 644 N N . ALA A 1 86 ? -8.789 -9.031 -13.07 1 98.44 86 ALA A N 1
ATOM 645 C CA . ALA A 1 86 ? -9.078 -9.727 -14.32 1 98.44 86 ALA A CA 1
ATOM 646 C C . ALA A 1 86 ? -9.234 -11.227 -14.086 1 98.44 86 ALA A C 1
ATOM 648 O O . ALA A 1 86 ? -10.062 -11.875 -14.734 1 98.44 86 ALA A O 1
ATOM 649 N N . SER A 1 87 ? -8.422 -11.758 -13.203 1 97.75 87 SER A N 1
ATOM 650 C CA . SER A 1 87 ? -8.445 -13.18 -12.875 1 97.75 87 SER A CA 1
ATOM 651 C C . SER A 1 87 ? -7.68 -13.461 -11.586 1 97.75 87 SER A C 1
ATOM 653 O O . SER A 1 87 ? -7.016 -12.57 -11.047 1 97.75 87 SER A O 1
ATOM 655 N N . VAL A 1 88 ? -7.941 -14.617 -11.094 1 98 88 VAL A N 1
ATOM 656 C CA . VAL A 1 88 ? -7.121 -15.156 -10.016 1 98 88 VAL A CA 1
ATOM 657 C C . VAL A 1 88 ? -6.258 -16.297 -10.539 1 98 88 VAL A C 1
ATOM 659 O O . VAL A 1 88 ? -6.781 -17.328 -10.977 1 98 88 VAL A O 1
ATOM 662 N N . ALA A 1 89 ? -5.012 -16.141 -10.453 1 98 89 ALA A N 1
ATOM 663 C CA . ALA A 1 89 ? -4.09 -17.062 -11.094 1 98 89 ALA A CA 1
ATOM 664 C C . ALA A 1 89 ? -3.721 -18.203 -10.148 1 98 89 ALA A C 1
ATOM 666 O O . ALA A 1 89 ? -3.475 -19.328 -10.586 1 98 89 ALA A O 1
ATOM 667 N N . ALA A 1 90 ? -3.633 -17.953 -8.859 1 98.56 90 ALA A N 1
ATOM 668 C CA . ALA A 1 90 ? -3.131 -18.938 -7.891 1 98.56 90 ALA A CA 1
ATOM 669 C C . ALA A 1 90 ? -3.479 -18.516 -6.465 1 98.56 90 ALA A C 1
ATOM 671 O O . ALA A 1 90 ? -4.039 -17.438 -6.246 1 98.56 90 ALA A O 1
ATOM 672 N N . THR A 1 91 ? -3.277 -19.422 -5.582 1 98.62 91 THR A N 1
ATOM 673 C CA . THR A 1 91 ? -3.316 -19.156 -4.148 1 98.62 91 THR A CA 1
ATOM 674 C C . THR A 1 91 ? -2.045 -19.656 -3.471 1 98.62 91 THR A C 1
ATOM 676 O O . THR A 1 91 ? -1.651 -20.812 -3.656 1 98.62 91 THR A O 1
ATOM 679 N N . VAL A 1 92 ? -1.406 -18.797 -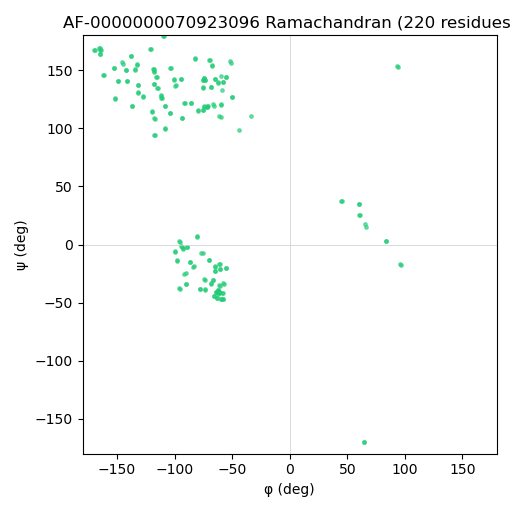2.727 1 98.69 92 VAL A N 1
ATOM 680 C CA . VAL A 1 92 ? -0.209 -19.219 -2.012 1 98.69 92 VAL A CA 1
ATOM 681 C C . VAL A 1 92 ? -0.604 -19.922 -0.712 1 98.69 92 VAL A C 1
ATOM 683 O O . VAL A 1 92 ? -1.722 -19.75 -0.222 1 98.69 92 VAL A O 1
ATOM 686 N N . ARG A 1 93 ? 0.339 -20.672 -0.237 1 98.56 93 ARG A N 1
ATOM 687 C CA . ARG A 1 93 ? 0.154 -21.266 1.08 1 98.56 93 ARG A CA 1
ATOM 688 C C . ARG A 1 93 ? 0.2 -20.219 2.176 1 98.56 93 ARG A C 1
ATOM 690 O O . ARG A 1 93 ? 0.787 -19.141 1.989 1 98.56 93 ARG A O 1
ATOM 697 N N . VAL A 1 94 ? -0.372 -20.547 3.311 1 97.94 94 VAL A N 1
ATOM 698 C CA . VAL A 1 94 ? -0.488 -19.609 4.418 1 97.94 94 VAL A CA 1
ATOM 699 C C . VAL A 1 94 ? 0.903 -19.172 4.871 1 97.94 94 VAL A C 1
ATOM 701 O O . VAL A 1 94 ? 1.103 -18.016 5.246 1 97.94 94 VAL A O 1
ATOM 704 N N . GLU A 1 95 ? 1.863 -20.031 4.832 1 98.25 95 GLU A N 1
ATOM 705 C CA . GLU A 1 95 ? 3.229 -19.719 5.242 1 98.25 95 GLU A CA 1
ATOM 706 C C . GLU A 1 95 ? 3.822 -18.609 4.363 1 98.25 95 GLU A C 1
ATOM 708 O O . GLU A 1 95 ? 4.527 -17.734 4.859 1 98.25 95 GLU A O 1
ATOM 713 N N . LYS A 1 96 ? 3.52 -18.719 3.08 1 98.56 96 LYS A N 1
ATOM 714 C CA . LYS A 1 96 ? 4.074 -17.734 2.154 1 98.56 96 LYS A CA 1
ATOM 715 C C . LYS A 1 96 ? 3.377 -16.375 2.303 1 98.56 96 LYS A C 1
ATOM 717 O O . LYS A 1 96 ? 4.016 -15.328 2.199 1 98.56 96 LYS A O 1
ATOM 722 N N . LEU A 1 97 ? 2.074 -16.422 2.521 1 98.56 97 LEU A N 1
ATOM 723 C CA . LEU A 1 97 ? 1.351 -15.188 2.83 1 98.56 97 LEU A CA 1
ATOM 724 C C . LEU A 1 97 ? 1.923 -14.516 4.074 1 98.56 97 LEU A C 1
ATOM 726 O O . LEU A 1 97 ? 2.197 -13.312 4.066 1 98.56 97 LEU A O 1
ATOM 730 N N . THR A 1 98 ? 2.129 -15.312 5.09 1 98.31 98 THR A N 1
ATOM 731 C CA . THR A 1 98 ? 2.666 -14.805 6.344 1 98.31 98 THR A CA 1
ATOM 732 C C . THR A 1 98 ? 4.062 -14.227 6.141 1 98.31 98 THR A C 1
ATOM 734 O O . THR A 1 98 ? 4.391 -13.172 6.684 1 98.31 98 THR A O 1
ATOM 737 N N . GLU A 1 99 ? 4.828 -14.922 5.383 1 98.62 99 GLU A N 1
ATOM 738 C CA . GLU A 1 99 ? 6.172 -14.445 5.074 1 98.62 99 GLU A CA 1
ATOM 739 C C . GLU A 1 99 ? 6.125 -13.086 4.379 1 98.62 99 GLU A C 1
ATOM 741 O O . GLU A 1 99 ? 6.879 -12.172 4.734 1 98.62 99 GLU A O 1
ATOM 746 N N . THR A 1 100 ? 5.289 -12.93 3.389 1 98.69 100 THR A N 1
ATOM 747 C CA . THR A 1 100 ? 5.188 -11.688 2.641 1 98.69 100 THR A CA 1
ATOM 748 C C . THR A 1 100 ? 4.66 -10.562 3.531 1 98.69 100 THR A C 1
ATOM 750 O O . THR A 1 100 ? 5.203 -9.453 3.529 1 98.69 100 THR A O 1
ATOM 753 N N . ARG A 1 101 ? 3.6 -10.883 4.324 1 98.62 101 ARG A N 1
ATOM 754 C CA . ARG A 1 101 ? 3.084 -9.891 5.266 1 98.62 101 ARG A CA 1
ATOM 755 C C . ARG A 1 101 ? 4.168 -9.445 6.242 1 98.62 101 ARG A C 1
ATOM 757 O O . ARG A 1 101 ? 4.289 -8.258 6.547 1 98.62 101 ARG A O 1
ATOM 764 N N . SER A 1 102 ? 4.969 -10.398 6.723 1 98.19 102 SER A N 1
ATOM 765 C CA . SER A 1 102 ? 6.047 -10.094 7.652 1 98.19 102 SER A CA 1
ATOM 766 C C . SER A 1 102 ? 7.082 -9.172 7.016 1 98.19 102 SER A C 1
ATOM 768 O O . SER A 1 102 ? 7.645 -8.305 7.684 1 98.19 102 SER A O 1
ATOM 770 N N . ALA A 1 103 ? 7.359 -9.414 5.758 1 98.31 103 ALA A N 1
ATOM 771 C CA . ALA A 1 103 ? 8.305 -8.555 5.051 1 98.31 103 ALA A CA 1
ATOM 772 C C . ALA A 1 103 ? 7.777 -7.121 4.953 1 98.31 103 ALA A C 1
ATOM 774 O O . ALA A 1 103 ? 8.531 -6.164 5.117 1 98.31 103 ALA A O 1
ATOM 775 N N . VAL A 1 104 ? 6.504 -6.957 4.684 1 98.56 104 VAL A N 1
ATOM 776 C CA . VAL A 1 104 ? 5.879 -5.637 4.645 1 98.56 104 VAL A CA 1
ATOM 777 C C . VAL A 1 104 ? 5.957 -4.988 6.023 1 98.56 104 VAL A C 1
ATOM 779 O O . VAL A 1 104 ? 6.324 -3.816 6.148 1 98.56 104 VAL A O 1
ATOM 782 N N . ILE A 1 105 ? 5.617 -5.766 7.051 1 98.25 105 ILE A N 1
ATOM 783 C CA . ILE A 1 105 ? 5.609 -5.266 8.422 1 98.25 105 ILE A CA 1
ATOM 784 C C . ILE A 1 105 ? 7.016 -4.832 8.82 1 98.25 105 ILE A C 1
ATOM 786 O O . ILE A 1 105 ? 7.199 -3.787 9.453 1 98.25 105 ILE A O 1
ATOM 790 N N . SER A 1 106 ? 7.977 -5.594 8.43 1 97.5 106 SER A N 1
ATOM 791 C CA . SER A 1 106 ? 9.359 -5.238 8.711 1 97.5 106 SER A CA 1
ATOM 792 C C . SER A 1 106 ? 9.734 -3.912 8.055 1 97.5 106 SER A C 1
ATOM 794 O O . SER A 1 106 ? 10.438 -3.092 8.656 1 97.5 106 SER A O 1
ATOM 796 N N . LEU A 1 107 ? 9.289 -3.734 6.891 1 96.94 107 LEU A N 1
ATOM 797 C CA . LEU A 1 107 ? 9.547 -2.498 6.164 1 96.94 107 LEU A CA 1
ATOM 798 C C . LEU A 1 107 ? 8.906 -1.308 6.867 1 96.94 107 LEU A C 1
ATOM 800 O O . LEU A 1 107 ? 9.516 -0.241 6.973 1 96.94 107 LEU A O 1
ATOM 804 N N . LEU A 1 108 ? 7.676 -1.51 7.367 1 97.69 108 LEU A N 1
ATOM 805 C CA . LEU A 1 108 ? 6.934 -0.451 8.047 1 97.69 108 LEU A CA 1
ATOM 806 C C . LEU A 1 108 ? 7.586 -0.098 9.375 1 97.69 108 LEU A C 1
ATOM 808 O O . LEU A 1 108 ? 7.488 1.041 9.844 1 97.69 108 LEU A O 1
ATOM 812 N N . THR A 1 109 ? 8.141 -1.09 9.977 1 93.5 109 THR A N 1
ATOM 813 C CA . THR A 1 109 ? 8.633 -0.886 11.336 1 93.5 109 THR A CA 1
ATOM 814 C C . THR A 1 109 ? 10.133 -0.614 11.336 1 93.5 109 THR A C 1
ATOM 816 O O . THR A 1 109 ? 10.727 -0.379 12.391 1 93.5 109 THR A O 1
ATOM 819 N N . ASP A 1 110 ? 10.555 -0.92 10.172 1 75.56 110 ASP A N 1
ATOM 820 C CA . ASP A 1 110 ? 11.984 -0.601 10.117 1 75.56 110 ASP A CA 1
ATOM 821 C C . ASP A 1 110 ? 12.219 0.884 10.383 1 75.56 110 ASP A C 1
ATOM 823 O O . ASP A 1 110 ? 11.352 1.715 10.117 1 75.56 110 ASP A O 1
ATOM 827 N N . ALA A 1 111 ? 13.141 1.324 10.961 1 52.31 111 ALA A N 1
ATOM 828 C CA . ALA A 1 111 ? 13.602 2.506 11.688 1 52.31 111 ALA A CA 1
ATOM 829 C C . ALA A 1 111 ? 13.211 3.785 10.953 1 52.31 111 ALA A C 1
ATOM 831 O O . ALA A 1 111 ? 13.406 3.898 9.742 1 52.31 111 ALA A O 1
ATOM 832 N N . PRO A 1 112 ? 12.047 4.59 11.297 1 41.53 112 PRO A N 1
ATOM 833 C CA . PRO A 1 112 ? 12.602 5.902 10.969 1 41.53 112 PRO A CA 1
ATOM 834 C C . PRO A 1 112 ? 14.039 6.078 11.469 1 41.53 112 PRO A C 1
ATOM 836 O O . PRO A 1 112 ? 14.477 5.352 12.367 1 41.53 112 PRO A O 1
ATOM 839 N N . MET B 1 1 ? 20.609 13.992 4.789 1 40.66 1 MET B N 1
ATOM 840 C CA . MET B 1 1 ? 19.297 13.484 5.152 1 40.66 1 MET B CA 1
ATOM 841 C C . MET B 1 1 ? 18.344 13.531 3.963 1 40.66 1 MET B C 1
ATOM 843 O O . MET B 1 1 ? 18.344 14.5 3.199 1 40.66 1 MET B O 1
ATOM 847 N N . GLY B 1 2 ? 17.984 12.367 3.424 1 57.5 2 GLY B N 1
ATOM 848 C CA . GLY B 1 2 ? 17.281 12.492 2.162 1 57.5 2 GLY B CA 1
ATOM 849 C C . GLY B 1 2 ? 16.109 13.445 2.229 1 57.5 2 GLY B C 1
ATOM 850 O O . GLY B 1 2 ? 15.719 13.891 3.314 1 57.5 2 GLY B O 1
ATOM 851 N N . ARG B 1 3 ? 15.633 14 1.202 1 83.81 3 ARG B N 1
ATOM 852 C CA . ARG B 1 3 ? 14.617 15.039 1.034 1 83.81 3 ARG B CA 1
ATOM 853 C C . ARG B 1 3 ? 13.312 14.641 1.712 1 83.81 3 ARG B C 1
ATOM 855 O O . ARG B 1 3 ? 12.602 15.492 2.246 1 83.81 3 ARG B O 1
ATOM 862 N N . PHE B 1 4 ? 13.102 13.352 1.972 1 96.5 4 PHE B N 1
ATOM 863 C CA . PHE B 1 4 ? 11.82 12.906 2.512 1 96.5 4 PHE B CA 1
ATOM 864 C C . PHE B 1 4 ? 12.031 11.93 3.666 1 96.5 4 PHE B C 1
ATOM 866 O O . PHE B 1 4 ? 13.07 11.266 3.74 1 96.5 4 PHE B O 1
ATOM 873 N N . ALA B 1 5 ? 11.117 11.898 4.594 1 97.06 5 ALA B N 1
ATOM 874 C CA . ALA B 1 5 ? 11.18 11.039 5.773 1 97.06 5 ALA B CA 1
ATOM 875 C C . ALA B 1 5 ? 9.805 10.5 6.137 1 97.06 5 ALA B C 1
ATOM 877 O O . ALA B 1 5 ? 8.789 11.156 5.898 1 97.06 5 ALA B O 1
ATOM 878 N N . ALA B 1 6 ? 9.891 9.281 6.738 1 98.12 6 ALA B N 1
ATOM 879 C CA . ALA B 1 6 ? 8.641 8.766 7.293 1 98.12 6 ALA B CA 1
ATOM 880 C C . ALA B 1 6 ? 8.031 9.758 8.273 1 98.12 6 ALA B C 1
ATOM 882 O O . ALA B 1 6 ? 8.742 10.422 9.031 1 98.12 6 ALA B O 1
ATOM 883 N N . GLY B 1 7 ? 6.727 9.836 8.281 1 98.56 7 GLY B N 1
ATOM 884 C CA . GLY B 1 7 ? 6.035 10.766 9.164 1 98.56 7 GLY B CA 1
ATOM 885 C C . GLY B 1 7 ? 5.668 12.07 8.477 1 98.56 7 GLY B C 1
ATOM 886 O O . GLY B 1 7 ? 4.859 12.844 8.992 1 98.56 7 GLY B O 1
ATOM 887 N N . GLN B 1 8 ? 6.281 12.352 7.363 1 98.69 8 GLN B N 1
ATOM 888 C CA . GLN B 1 8 ? 5.91 13.539 6.602 1 98.69 8 GLN B CA 1
ATOM 889 C C . GLN B 1 8 ? 4.598 13.328 5.855 1 98.69 8 GLN B C 1
ATOM 891 O O . GLN B 1 8 ? 4.305 12.219 5.406 1 98.69 8 GLN B O 1
ATOM 896 N N . VAL B 1 9 ? 3.779 14.359 5.805 1 98.81 9 VAL B N 1
ATOM 897 C CA . VAL B 1 9 ? 2.582 14.406 4.973 1 98.81 9 VAL B CA 1
ATOM 898 C C . VAL B 1 9 ? 2.908 15.055 3.629 1 98.81 9 VAL B C 1
ATOM 900 O O . VAL B 1 9 ? 3.125 16.266 3.553 1 98.81 9 VAL B O 1
ATOM 903 N N . ALA B 1 10 ? 2.926 14.281 2.592 1 98.75 10 ALA B N 1
ATOM 904 C CA . ALA B 1 10 ? 3.201 14.766 1.242 1 98.75 10 ALA B CA 1
ATOM 905 C C . ALA B 1 10 ? 1.909 14.945 0.449 1 98.75 10 ALA B C 1
ATOM 907 O O . ALA B 1 10 ? 0.964 14.172 0.607 1 98.75 10 ALA B O 1
ATOM 908 N N . VAL B 1 11 ? 1.891 16 -0.34 1 98.62 11 VAL B N 1
ATOM 909 C CA . VAL B 1 11 ? 0.813 16.156 -1.312 1 98.62 11 VAL B CA 1
ATOM 910 C C . VAL B 1 11 ? 1.225 15.523 -2.643 1 98.62 11 VAL B C 1
ATOM 912 O O . VAL B 1 11 ? 2.244 15.906 -3.225 1 98.62 11 VAL B O 1
ATOM 915 N N . LEU B 1 12 ? 0.477 14.578 -3.137 1 98.81 12 LEU B N 1
ATOM 916 C CA . LEU B 1 12 ? 0.827 13.828 -4.336 1 98.81 12 LEU B CA 1
ATOM 917 C C . LEU B 1 12 ? -0.425 13.32 -5.043 1 98.81 12 LEU B C 1
ATOM 919 O O . LEU B 1 12 ? -1.488 13.203 -4.43 1 98.81 12 LEU B O 1
ATOM 923 N N . PRO B 1 13 ? -0.336 13.133 -6.41 1 98.81 13 PRO B N 1
ATOM 924 C CA . PRO B 1 13 ? -1.441 12.391 -7.023 1 98.81 13 PRO B CA 1
ATOM 925 C C . PRO B 1 13 ? -1.594 10.984 -6.453 1 98.81 13 PRO B C 1
ATOM 927 O O . PRO B 1 13 ? -0.642 10.195 -6.473 1 98.81 13 PRO B O 1
ATOM 930 N N . PHE B 1 14 ? -2.682 10.711 -5.926 1 98.69 14 PHE B N 1
ATOM 931 C CA . PHE B 1 14 ? -2.994 9.414 -5.332 1 98.69 14 PHE B CA 1
ATOM 932 C C . PHE B 1 14 ? -4.051 8.68 -6.156 1 98.69 14 PHE B C 1
ATOM 934 O O . PHE B 1 14 ? -5.121 9.227 -6.426 1 98.69 14 PHE B O 1
ATOM 941 N N . PRO B 1 15 ? -3.803 7.531 -6.543 1 98.69 15 PRO B N 1
ATOM 942 C CA . PRO B 1 15 ? -4.762 6.836 -7.402 1 98.69 15 PRO B CA 1
ATOM 943 C C . PRO B 1 15 ? -5.992 6.348 -6.641 1 98.69 15 PRO B C 1
ATOM 945 O O . PRO B 1 15 ? -5.879 5.914 -5.492 1 98.69 15 PRO B O 1
ATOM 948 N N . PHE B 1 16 ? -7.141 6.434 -7.336 1 98 16 PHE B N 1
ATOM 949 C CA . PHE B 1 16 ? -8.312 5.727 -6.836 1 98 16 PHE B CA 1
ATOM 950 C C . PHE B 1 16 ? -8.109 4.219 -6.93 1 98 16 PHE B C 1
ATOM 952 O O . PHE B 1 16 ? -7.363 3.736 -7.781 1 98 16 PHE B O 1
ATOM 959 N N . SER B 1 17 ? -8.812 3.527 -6.062 1 98.19 17 SER B N 1
ATOM 960 C CA . SER B 1 17 ? -8.633 2.082 -6.004 1 98.19 17 SER B CA 1
ATOM 961 C C . SER B 1 17 ? -9.078 1.412 -7.297 1 98.19 17 SER B C 1
ATOM 963 O O . SER B 1 17 ? -8.68 0.282 -7.59 1 98.19 17 SER B O 1
ATOM 965 N N . ASP B 1 18 ? -9.961 2.072 -8.07 1 97.56 18 ASP B N 1
ATOM 966 C CA . ASP B 1 18 ? -10.414 1.507 -9.336 1 97.56 18 ASP B CA 1
ATOM 967 C C . ASP B 1 18 ? -9.602 2.051 -10.508 1 97.56 18 ASP B C 1
ATOM 969 O O . ASP B 1 18 ? -9.938 1.81 -11.672 1 97.56 18 ASP B O 1
ATOM 973 N N . LEU B 1 19 ? -8.609 2.857 -10.266 1 97.56 19 LEU B N 1
ATOM 974 C CA . LEU B 1 19 ? -7.676 3.436 -11.227 1 97.56 19 LEU B CA 1
ATOM 975 C C . LEU B 1 19 ? -8.406 4.281 -12.258 1 97.56 19 LEU B C 1
ATOM 977 O O . LEU B 1 19 ? -7.93 4.441 -13.383 1 97.56 19 LEU B O 1
ATOM 981 N N . SER B 1 20 ? -9.539 4.805 -11.945 1 96.31 20 SER B N 1
ATOM 982 C CA . SER B 1 20 ? -10.289 5.664 -12.859 1 96.31 20 SER B CA 1
ATOM 983 C C . SER B 1 20 ? -9.656 7.047 -12.961 1 96.31 20 SER B C 1
ATOM 985 O O . SER B 1 20 ? -9.695 7.672 -14.023 1 96.31 20 SER B O 1
ATOM 987 N N . ARG B 1 21 ? -9.039 7.441 -11.906 1 96.19 21 ARG B N 1
ATOM 988 C CA . ARG B 1 21 ? -8.398 8.75 -11.828 1 96.19 21 ARG B CA 1
ATOM 989 C C . ARG B 1 21 ? -7.449 8.82 -10.641 1 96.19 21 ARG B C 1
ATOM 991 O O . ARG B 1 21 ? -7.352 7.879 -9.859 1 96.19 21 ARG B O 1
ATOM 998 N N . ASN B 1 22 ? -6.641 9.859 -10.641 1 97.25 22 ASN B N 1
ATOM 999 C CA . ASN B 1 22 ? -5.859 10.258 -9.477 1 97.25 22 ASN B CA 1
ATOM 1000 C C . ASN B 1 22 ? -6.242 11.648 -8.992 1 97.25 22 ASN B C 1
ATOM 1002 O O . ASN B 1 22 ? -6.828 12.438 -9.742 1 97.25 22 ASN B O 1
ATOM 1006 N N . LYS B 1 23 ? -6.094 11.859 -7.789 1 97.31 23 LYS B N 1
ATOM 1007 C CA . LYS B 1 23 ? -6.34 13.172 -7.195 1 97.31 23 LYS B CA 1
ATOM 1008 C C . LYS B 1 23 ? -5.184 13.594 -6.293 1 97.31 23 LYS B C 1
ATOM 1010 O O . LYS B 1 23 ? -4.652 12.773 -5.539 1 97.31 23 LYS B O 1
ATOM 1015 N N . TYR B 1 24 ? -4.805 14.898 -6.418 1 97.81 24 TYR B N 1
ATOM 1016 C CA . TYR B 1 24 ? -3.822 15.414 -5.469 1 97.81 24 TYR B CA 1
ATOM 1017 C C . TYR B 1 24 ? -4.395 15.445 -4.059 1 97.81 24 TYR B C 1
ATOM 1019 O O . TYR B 1 24 ? -5.375 16.141 -3.795 1 97.81 24 TYR B O 1
ATOM 1027 N N . ARG B 1 25 ? -3.74 14.703 -3.184 1 97.25 25 ARG B N 1
ATOM 1028 C CA . ARG B 1 25 ? -4.168 14.625 -1.79 1 97.25 25 ARG B CA 1
ATOM 1029 C C . ARG B 1 25 ? -2.967 14.508 -0.855 1 97.25 25 ARG B C 1
ATOM 1031 O O . ARG B 1 25 ? -1.893 14.062 -1.267 1 97.25 25 ARG B O 1
ATOM 1038 N N . PRO B 1 26 ? -3.221 14.945 0.389 1 98.38 26 PRO B N 1
ATOM 1039 C CA . PRO B 1 26 ? -2.215 14.594 1.394 1 98.38 26 PRO B CA 1
ATOM 1040 C C . PRO B 1 26 ? -2.123 13.086 1.63 1 98.38 26 PRO B C 1
ATOM 1042 O O . PRO B 1 26 ? -3.133 12.383 1.552 1 98.38 26 PRO B O 1
ATOM 1045 N N . ALA B 1 27 ? -0.958 12.609 1.835 1 98.88 27 ALA B N 1
ATOM 1046 C CA . ALA B 1 27 ? -0.679 11.227 2.203 1 98.88 27 ALA B CA 1
ATOM 1047 C C . ALA B 1 27 ? 0.453 11.148 3.225 1 98.88 27 ALA B C 1
ATOM 1049 O O . ALA B 1 27 ? 1.414 11.914 3.154 1 98.88 27 ALA B O 1
ATOM 1050 N N . LEU B 1 28 ? 0.293 10.273 4.141 1 98.88 28 LEU B N 1
ATOM 1051 C CA . LEU B 1 28 ? 1.321 10.062 5.152 1 98.88 28 LEU B CA 1
ATOM 1052 C C . LEU B 1 28 ? 2.375 9.078 4.66 1 98.88 28 LEU B C 1
ATOM 1054 O O . LEU B 1 28 ? 2.047 7.945 4.285 1 98.88 28 LEU B O 1
ATOM 1058 N N . LEU B 1 29 ? 3.619 9.516 4.625 1 98.81 29 LEU B N 1
ATOM 1059 C CA . LEU B 1 29 ? 4.715 8.617 4.281 1 98.81 29 LEU B CA 1
ATOM 1060 C C . LEU B 1 29 ? 5.023 7.672 5.438 1 98.81 29 LEU B C 1
ATOM 1062 O O . LEU B 1 29 ? 5.441 8.117 6.512 1 98.81 29 LEU B O 1
ATOM 1066 N N . LEU B 1 30 ? 4.859 6.402 5.156 1 98.81 30 LEU B N 1
ATOM 1067 C CA . LEU B 1 30 ? 4.984 5.418 6.227 1 98.81 30 LEU B CA 1
ATOM 1068 C C . LEU B 1 30 ? 6.391 4.824 6.258 1 98.81 30 LEU B C 1
ATOM 1070 O O . LEU B 1 30 ? 6.926 4.543 7.336 1 98.81 30 LEU B O 1
ATOM 1074 N N . ALA B 1 31 ? 6.945 4.621 5.113 1 98.31 31 ALA B N 1
ATOM 1075 C CA . ALA B 1 31 ? 8.227 3.92 5.059 1 98.31 31 ALA B CA 1
ATOM 1076 C C . ALA B 1 31 ? 8.922 4.156 3.721 1 98.31 31 ALA B C 1
ATOM 1078 O O . ALA B 1 31 ? 8.266 4.297 2.686 1 98.31 31 ALA B O 1
ATOM 1079 N N . ASP B 1 32 ? 10.211 4.207 3.828 1 96.94 32 ASP B N 1
ATOM 1080 C CA . ASP B 1 32 ? 11.07 4.223 2.648 1 96.94 32 ASP B CA 1
ATOM 1081 C C . ASP B 1 32 ? 11.148 2.842 2.006 1 96.94 32 ASP B C 1
ATOM 1083 O O . ASP B 1 32 ? 11.648 1.895 2.615 1 96.94 32 ASP B O 1
ATOM 1087 N N . ALA B 1 33 ? 10.625 2.719 0.742 1 96.44 33 ALA B N 1
ATOM 1088 C CA . ALA B 1 33 ? 10.609 1.436 0.044 1 96.44 33 ALA B CA 1
ATOM 1089 C C . ALA B 1 33 ? 11.836 1.285 -0.85 1 96.44 33 ALA B C 1
ATOM 1091 O O . ALA B 1 33 ? 12.008 0.258 -1.511 1 96.44 33 ALA B O 1
ATOM 1092 N N . GLY B 1 34 ? 12.688 2.307 -0.901 1 93.75 34 GLY B N 1
ATOM 1093 C CA . GLY B 1 34 ? 13.906 2.273 -1.698 1 93.75 34 GLY B CA 1
ATOM 1094 C C . GLY B 1 34 ? 13.727 2.867 -3.082 1 93.75 34 GLY B C 1
ATOM 1095 O O . GLY B 1 34 ? 12.609 2.945 -3.592 1 93.75 34 GLY B O 1
ATOM 1096 N N . ARG B 1 35 ? 14.836 3.395 -3.656 1 93.19 35 ARG B N 1
ATOM 1097 C CA . ARG B 1 35 ? 14.922 3.902 -5.02 1 93.19 35 ARG B CA 1
ATOM 1098 C C . ARG B 1 35 ? 13.945 5.059 -5.234 1 93.19 35 ARG B C 1
ATOM 1100 O O . ARG B 1 35 ? 13.297 5.141 -6.281 1 93.19 35 ARG B O 1
ATOM 1107 N N . GLY B 1 36 ? 13.766 5.828 -4.195 1 95.88 36 GLY B N 1
ATOM 1108 C CA . GLY B 1 36 ? 12.914 7.008 -4.281 1 95.88 36 GLY B CA 1
ATOM 1109 C C . GLY B 1 36 ? 11.445 6.699 -4.086 1 95.88 36 GLY B C 1
ATOM 1110 O O . GLY B 1 36 ? 10.602 7.594 -4.18 1 95.88 36 GLY B O 1
ATOM 1111 N N . ASP B 1 37 ? 11.125 5.438 -3.803 1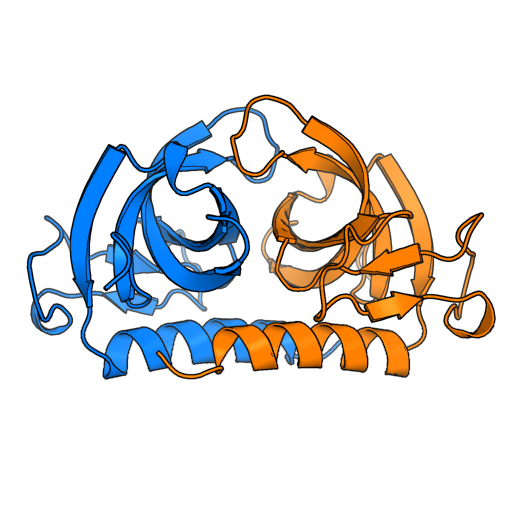 97.44 37 ASP B N 1
ATOM 1112 C CA . ASP B 1 37 ? 9.742 5.027 -3.592 1 97.44 37 ASP B CA 1
ATOM 1113 C C . ASP B 1 37 ? 9.383 5.043 -2.107 1 97.44 37 ASP B C 1
ATOM 1115 O O . ASP B 1 37 ? 10.195 4.668 -1.263 1 97.44 37 ASP B O 1
ATOM 1119 N N . TRP B 1 38 ? 8.156 5.453 -1.824 1 98.38 38 TRP B N 1
ATOM 1120 C CA . TRP B 1 38 ? 7.641 5.555 -0.463 1 98.38 38 TRP B CA 1
ATOM 1121 C C . TRP B 1 38 ? 6.266 4.898 -0.352 1 98.38 38 TRP B C 1
ATOM 1123 O O . TRP B 1 38 ? 5.406 5.098 -1.212 1 98.38 38 TRP B O 1
ATOM 1133 N N . ILE B 1 39 ? 6.109 4.051 0.663 1 98.81 39 ILE B N 1
ATOM 1134 C CA . ILE B 1 39 ? 4.758 3.605 0.989 1 98.81 39 ILE B CA 1
ATOM 1135 C C . ILE B 1 39 ? 3.973 4.754 1.621 1 98.81 39 ILE B C 1
ATOM 1137 O O . ILE B 1 39 ? 4.363 5.277 2.666 1 98.81 39 ILE B O 1
ATOM 1141 N N . ALA B 1 40 ? 2.936 5.098 0.972 1 98.94 40 ALA B N 1
ATOM 1142 C CA . ALA B 1 40 ? 2.119 6.227 1.421 1 98.94 40 ALA B CA 1
ATOM 1143 C C . ALA B 1 40 ? 0.719 5.766 1.815 1 98.94 40 ALA B C 1
ATOM 1145 O O . ALA B 1 40 ? 0.154 4.867 1.187 1 98.94 40 ALA B O 1
ATOM 1146 N N . CYS B 1 41 ? 0.207 6.348 2.773 1 98.88 41 CYS B N 1
ATOM 1147 C CA . CYS B 1 41 ? -1.14 6.117 3.285 1 98.88 41 CYS B CA 1
ATOM 1148 C C . CYS B 1 41 ? -2.035 7.324 3.029 1 98.88 41 CYS B C 1
ATOM 1150 O O . CYS B 1 41 ? -1.702 8.445 3.424 1 98.88 41 CYS B O 1
ATOM 1152 N N . GLN B 1 42 ? -3.148 7.078 2.461 1 98.69 42 GLN B N 1
ATOM 1153 C CA . GLN B 1 42 ? -4.059 8.156 2.084 1 98.69 42 GLN B CA 1
ATOM 1154 C C . GLN B 1 42 ? -4.539 8.922 3.312 1 98.69 42 GLN B C 1
ATOM 1156 O O . GLN B 1 42 ? -4.84 8.32 4.348 1 98.69 42 GLN B O 1
ATOM 1161 N N . ILE B 1 43 ? -4.613 10.203 3.186 1 98.5 43 ILE B N 1
ATOM 1162 C CA . ILE B 1 43 ? -5.289 11.039 4.172 1 98.5 43 ILE B CA 1
ATOM 1163 C C . ILE B 1 43 ? -6.512 11.695 3.541 1 98.5 43 ILE B C 1
ATOM 1165 O O . ILE B 1 43 ? -6.453 12.164 2.402 1 98.5 43 ILE B O 1
ATOM 1169 N N . THR B 1 44 ? -7.621 11.656 4.285 1 96.56 44 THR B N 1
ATOM 1170 C CA . THR B 1 44 ? -8.859 12.305 3.854 1 96.56 44 THR B CA 1
ATOM 1171 C C . THR B 1 44 ? -9.461 13.125 4.988 1 96.56 44 THR B C 1
ATOM 1173 O O . THR B 1 44 ? -9.117 12.93 6.156 1 96.56 44 THR B O 1
ATOM 1176 N N . SER B 1 45 ? -10.242 14.117 4.621 1 94.56 45 SER B N 1
ATOM 1177 C CA . SER B 1 45 ? -10.992 14.859 5.625 1 94.56 45 SER B CA 1
ATOM 1178 C C . SER B 1 45 ? -12.297 14.156 5.969 1 94.56 45 SER B C 1
ATOM 1180 O O . SER B 1 45 ? -12.914 14.445 7 1 94.56 45 SER B O 1
ATOM 1182 N N . ASN B 1 46 ? -12.734 13.273 5.094 1 88.69 46 ASN B N 1
ATOM 1183 C CA . ASN B 1 46 ? -13.938 12.477 5.301 1 88.69 46 ASN B CA 1
ATOM 1184 C C . ASN B 1 46 ? -13.617 10.984 5.367 1 88.69 46 ASN B C 1
ATOM 1186 O O . ASN B 1 46 ? -13.422 10.336 4.336 1 88.69 46 ASN B O 1
ATOM 1190 N N . PRO B 1 47 ? -13.688 10.336 6.527 1 82.06 47 PRO B N 1
ATOM 1191 C CA . PRO B 1 47 ? -13.258 8.938 6.656 1 82.06 47 PRO B CA 1
ATOM 1192 C C . PRO B 1 47 ? -14.305 7.945 6.164 1 82.06 47 PRO B C 1
ATOM 1194 O O . PRO B 1 47 ? -14.086 6.734 6.215 1 82.06 47 PRO B O 1
ATOM 1197 N N . TYR B 1 48 ? -15.344 8.383 5.594 1 81.12 48 TYR B N 1
ATOM 1198 C CA . TYR B 1 48 ? -16.359 7.523 5 1 81.12 48 TYR B CA 1
ATOM 1199 C C . TYR B 1 48 ? -16.703 6.363 5.926 1 81.12 48 TYR B C 1
ATOM 1201 O O . TYR B 1 48 ? -16.766 5.211 5.488 1 81.12 48 TYR B O 1
ATOM 1209 N N . ALA B 1 49 ? -16.75 6.523 7.148 1 81 49 ALA B N 1
ATOM 1210 C CA . ALA B 1 49 ? -17.094 5.531 8.164 1 81 49 ALA B CA 1
ATOM 1211 C C . ALA B 1 49 ? -16.062 4.41 8.211 1 81 49 ALA B C 1
ATOM 1213 O O . ALA B 1 49 ? -16.391 3.268 8.531 1 81 49 ALA B O 1
ATOM 1214 N N . ASP B 1 50 ? -14.93 4.66 7.668 1 89.88 50 ASP B N 1
ATOM 1215 C CA . ASP B 1 50 ? -13.836 3.705 7.82 1 89.88 50 ASP B CA 1
ATOM 1216 C C . ASP B 1 50 ? -13.453 3.537 9.289 1 89.88 50 ASP B C 1
ATO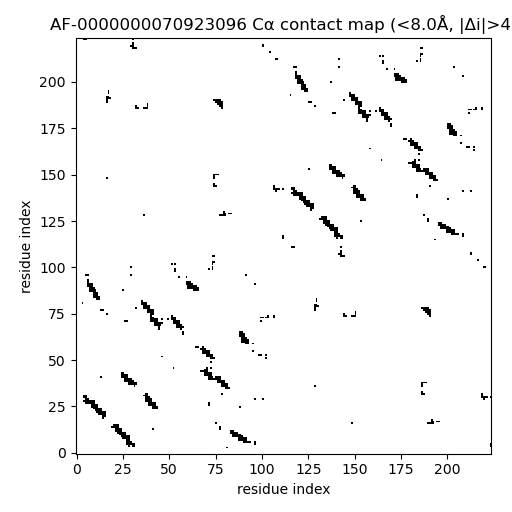M 1218 O O . ASP B 1 50 ? -12.859 4.434 9.883 1 89.88 50 ASP B O 1
ATOM 1222 N N . SER B 1 51 ? -13.758 2.346 9.867 1 91.69 51 SER B N 1
ATOM 1223 C CA . SER B 1 51 ? -13.531 2.104 11.289 1 91.69 51 SER B CA 1
ATOM 1224 C C . SER B 1 51 ? -12.047 2.018 11.609 1 91.69 51 SER B C 1
ATOM 1226 O O . SER B 1 51 ? -11.648 2.107 12.773 1 91.69 51 SER B O 1
ATOM 1228 N N . ARG B 1 52 ? -11.242 1.904 10.695 1 94.38 52 ARG B N 1
ATOM 1229 C CA . ARG B 1 52 ? -9.812 1.75 10.922 1 94.38 52 ARG B CA 1
ATOM 1230 C C . ARG B 1 52 ? -9.078 3.076 10.742 1 94.38 52 ARG B C 1
ATOM 1232 O O . ARG B 1 52 ? -7.875 3.164 10.969 1 94.38 52 ARG B O 1
ATOM 1239 N N . ALA B 1 53 ? -9.852 4.07 10.289 1 97.62 53 ALA B N 1
ATOM 1240 C CA . ALA B 1 53 ? -9.242 5.375 10.055 1 97.62 53 ALA B CA 1
ATOM 1241 C C . ALA B 1 53 ? -8.594 5.914 11.328 1 97.62 53 ALA B C 1
ATOM 1243 O O . ALA B 1 53 ? -9.117 5.73 12.43 1 97.62 53 ALA B O 1
ATOM 1244 N N . VAL B 1 54 ? -7.434 6.52 11.18 1 98.38 54 VAL B N 1
ATOM 1245 C CA . VAL B 1 54 ? -6.695 7.133 12.281 1 98.38 54 VAL B CA 1
ATOM 1246 C C . VAL B 1 54 ? -6.844 8.648 12.219 1 98.38 54 VAL B C 1
ATOM 1248 O O . VAL B 1 54 ? -6.367 9.289 11.281 1 98.38 54 VAL B O 1
ATOM 1251 N N . GLU B 1 55 ? -7.508 9.18 13.195 1 98 55 GLU B N 1
ATOM 1252 C CA . GLU B 1 55 ? -7.719 10.625 13.227 1 98 55 GLU B CA 1
ATOM 1253 C C . GLU B 1 55 ? -6.41 11.367 13.477 1 98 55 GLU B C 1
ATOM 1255 O O . GLU B 1 55 ? -5.602 10.953 14.312 1 98 55 GLU B O 1
ATOM 1260 N N . ILE B 1 56 ? -6.199 12.398 12.734 1 98.44 56 ILE B N 1
ATOM 1261 C CA . ILE B 1 56 ? -5.047 13.281 12.891 1 98.44 56 ILE B CA 1
ATOM 1262 C C . ILE B 1 56 ? -5.523 14.703 13.203 1 98.44 56 ILE B C 1
ATOM 1264 O O . ILE B 1 56 ? -6.145 15.352 12.359 1 98.44 56 ILE B O 1
ATOM 1268 N N . GLY B 1 57 ? -5.215 15.125 14.367 1 97.19 57 GLY B N 1
ATOM 1269 C CA . GLY B 1 57 ? -5.562 16.484 14.781 1 97.19 57 GLY B CA 1
ATOM 1270 C C . GLY B 1 57 ? -4.363 17.391 14.891 1 97.19 57 GLY B C 1
ATOM 1271 O O . GLY B 1 57 ? -3.229 16.984 14.641 1 97.19 57 GLY B O 1
ATOM 1272 N N . PRO B 1 58 ? -4.617 18.656 15.25 1 96.19 58 PRO B N 1
ATOM 1273 C CA . PRO B 1 58 ? -3.551 19.656 15.312 1 96.19 58 PRO B CA 1
ATOM 1274 C C . PRO B 1 58 ? -2.416 19.266 16.25 1 96.19 58 PRO B C 1
ATOM 1276 O O . PRO B 1 58 ? -1.253 19.578 15.992 1 96.19 58 PRO B O 1
ATOM 1279 N N . ALA B 1 59 ? -2.682 18.578 17.328 1 97 59 ALA B N 1
ATOM 1280 C CA . ALA B 1 59 ? -1.688 18.219 18.344 1 97 59 ALA B CA 1
ATOM 1281 C C . ALA B 1 59 ? -0.794 17.078 17.859 1 97 59 ALA B C 1
ATOM 1283 O O . ALA B 1 59 ? 0.236 16.797 18.469 1 97 59 ALA B O 1
ATOM 1284 N N . ASP B 1 60 ? -1.137 16.547 16.766 1 98.44 60 ASP B N 1
ATOM 1285 C CA . ASP B 1 60 ? -0.428 15.359 16.297 1 98.44 60 ASP B CA 1
ATOM 1286 C C . ASP B 1 60 ? 0.73 15.742 15.367 1 98.44 60 ASP B C 1
ATOM 1288 O O . ASP B 1 60 ? 1.5 14.875 14.945 1 98.44 60 ASP B O 1
ATOM 1292 N N . PHE B 1 61 ? 0.891 17.016 15.07 1 98.44 61 PHE B N 1
ATOM 1293 C CA . PHE B 1 61 ? 1.941 17.438 14.156 1 98.44 61 PHE B CA 1
ATOM 1294 C C . PHE B 1 61 ? 3.148 17.969 14.922 1 98.44 61 PHE B C 1
ATOM 1296 O O . PHE B 1 61 ? 2.996 18.641 15.945 1 98.44 61 PHE B O 1
ATOM 1303 N N . SER B 1 62 ? 4.309 17.594 14.523 1 98.38 62 SER B N 1
ATOM 1304 C CA . SER B 1 62 ? 5.539 18.172 15.047 1 98.38 62 SER B CA 1
ATOM 1305 C C . SER B 1 62 ? 5.98 19.375 14.219 1 98.38 62 SER B C 1
ATOM 1307 O O . SER B 1 62 ? 6.754 20.219 14.688 1 98.38 62 SER B O 1
ATOM 1309 N N . ALA B 1 63 ? 5.574 19.438 12.969 1 98 63 ALA B N 1
ATOM 1310 C CA . ALA B 1 63 ? 5.82 20.547 12.047 1 98 63 ALA B CA 1
ATOM 1311 C C . ALA B 1 63 ? 4.688 20.688 11.039 1 98 63 ALA B C 1
ATOM 1313 O O . ALA B 1 63 ? 4.16 19.688 10.547 1 98 63 ALA B O 1
ATOM 1314 N N . GLY B 1 64 ? 4.332 21.906 10.734 1 97.44 64 GLY B N 1
ATOM 1315 C CA . GLY B 1 64 ? 3.215 22.125 9.828 1 97.44 64 GLY B CA 1
ATOM 1316 C C . GLY B 1 64 ? 1.893 21.625 10.383 1 97.44 64 GLY B C 1
ATOM 1317 O O . GLY B 1 64 ? 1.774 21.359 11.578 1 97.44 64 GLY B O 1
ATOM 1318 N N . SER B 1 65 ? 0.899 21.609 9.516 1 96.25 65 SER B N 1
ATOM 1319 C CA . SER B 1 65 ? -0.429 21.125 9.883 1 96.25 65 SER B CA 1
ATOM 1320 C C . SER B 1 65 ? -1.32 20.969 8.656 1 96.25 65 SER B C 1
ATOM 1322 O O . SER B 1 65 ? -0.942 21.359 7.551 1 96.25 65 SER B O 1
ATOM 1324 N N . LEU B 1 66 ? -2.406 20.297 8.891 1 96.06 66 LEU B N 1
ATOM 1325 C CA . LEU B 1 66 ? -3.48 20.266 7.906 1 96.06 66 LEU B CA 1
ATOM 1326 C C . LEU B 1 66 ? -4.629 21.172 8.312 1 96.06 66 LEU B C 1
ATOM 1328 O O . LEU B 1 66 ? -4.828 21.438 9.5 1 96.06 66 LEU B O 1
ATOM 1332 N N . MET B 1 67 ? -5.305 21.641 7.41 1 90.19 67 MET B N 1
ATOM 1333 C CA . MET B 1 67 ? -6.301 22.688 7.613 1 90.19 67 MET B CA 1
ATOM 1334 C C . MET B 1 67 ? -7.473 22.172 8.445 1 90.19 67 MET B C 1
ATOM 1336 O O . MET B 1 67 ? -8.125 22.953 9.148 1 90.19 67 MET B O 1
ATOM 1340 N N . ARG B 1 68 ? -7.734 20.953 8.328 1 91.81 68 ARG B N 1
ATOM 1341 C CA . ARG B 1 68 ? -8.852 20.375 9.07 1 91.81 68 ARG B CA 1
ATOM 1342 C C . ARG B 1 68 ? -8.469 19.016 9.656 1 91.81 68 ARG B C 1
ATOM 1344 O O . ARG B 1 68 ? -7.441 18.438 9.289 1 91.81 68 ARG B O 1
ATOM 1351 N N . THR B 1 69 ? -9.336 18.703 10.633 1 94.5 69 THR B N 1
ATOM 1352 C CA . THR B 1 69 ? -9.18 17.328 11.133 1 94.5 69 THR B CA 1
ATOM 1353 C C . THR B 1 69 ? -9.156 16.328 9.977 1 94.5 69 THR B C 1
ATOM 1355 O O . THR B 1 69 ? -10.016 16.391 9.094 1 94.5 69 THR B O 1
ATOM 1358 N N . SER B 1 70 ? -8.148 15.586 10.016 1 97.62 70 SER B N 1
ATOM 1359 C CA . SER B 1 70 ? -7.93 14.641 8.93 1 97.62 70 SER B CA 1
ATOM 1360 C C . SER B 1 70 ? -7.883 13.211 9.438 1 97.62 70 SER B C 1
ATOM 1362 O O . SER B 1 70 ? -7.891 12.969 10.648 1 97.62 70 SER B O 1
ATOM 1364 N N . PHE B 1 71 ? -7.941 12.312 8.492 1 98.31 71 PHE B N 1
ATOM 1365 C CA . PHE B 1 71 ? -7.961 10.883 8.797 1 98.31 71 PHE B CA 1
ATOM 1366 C C . PHE B 1 71 ? -7.039 10.117 7.852 1 98.31 71 PHE B C 1
ATOM 1368 O O . PHE B 1 71 ? -7.199 10.188 6.633 1 98.31 71 PHE B O 1
ATOM 1375 N N . ALA B 1 72 ? -6.027 9.445 8.445 1 98.62 72 ALA B N 1
ATOM 1376 C CA . ALA B 1 72 ? -5.281 8.453 7.68 1 98.62 72 ALA B CA 1
ATOM 1377 C C . ALA B 1 72 ? -6.09 7.172 7.5 1 98.62 72 ALA B C 1
ATOM 1379 O O . ALA B 1 72 ? -6.723 6.691 8.44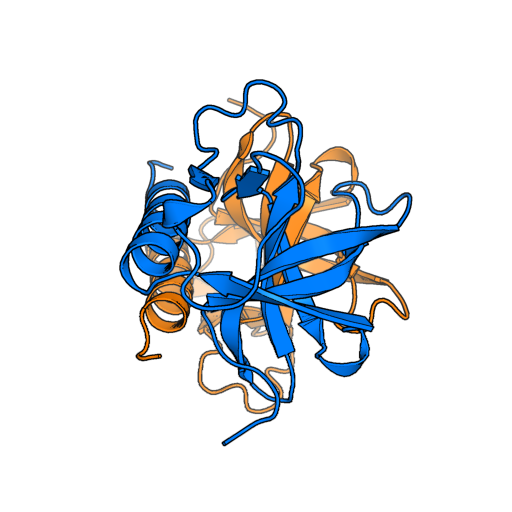5 1 98.62 72 ALA B O 1
ATOM 1380 N N . ARG B 1 73 ? -6.086 6.66 6.273 1 98.38 73 ARG B N 1
ATOM 1381 C CA . ARG B 1 73 ? -6.82 5.434 5.984 1 98.38 73 ARG B CA 1
ATOM 1382 C C . ARG B 1 73 ? -5.871 4.262 5.762 1 98.38 73 ARG B C 1
ATOM 1384 O O . ARG B 1 73 ? -5.379 4.055 4.652 1 98.38 73 ARG B O 1
ATOM 1391 N N . PRO B 1 74 ? -5.688 3.416 6.812 1 98.19 74 PRO B N 1
ATOM 1392 C CA . PRO B 1 74 ? -4.703 2.336 6.762 1 98.19 74 PRO B CA 1
ATOM 1393 C C . PRO B 1 74 ? -4.98 1.335 5.641 1 98.19 74 PRO B C 1
ATOM 1395 O O . PRO B 1 74 ? -4.07 0.628 5.199 1 98.19 74 PRO B O 1
ATOM 1398 N N . GLY B 1 75 ? -6.164 1.289 5.172 1 97.81 75 GLY B N 1
ATOM 1399 C CA . GLY B 1 75 ? -6.52 0.358 4.117 1 97.81 75 GLY B CA 1
ATOM 1400 C C . GLY B 1 75 ? -6.312 0.927 2.725 1 97.81 75 GLY B C 1
ATOM 1401 O O . GLY B 1 75 ? -6.594 0.259 1.727 1 97.81 75 GLY B O 1
ATOM 1402 N N . LYS B 1 76 ? -5.895 2.148 2.625 1 98.25 76 LYS B N 1
ATOM 1403 C CA . LYS B 1 76 ? -5.656 2.812 1.347 1 98.25 76 LYS B CA 1
ATOM 1404 C C . LYS B 1 76 ? -4.188 3.199 1.193 1 98.25 76 LYS B C 1
ATOM 1406 O O . LYS B 1 76 ? -3.779 4.289 1.601 1 98.25 76 LYS B O 1
ATOM 1411 N N . LEU B 1 77 ? -3.451 2.307 0.552 1 98.88 77 LEU B N 1
ATOM 1412 C CA . LEU B 1 77 ? -2.006 2.445 0.408 1 98.88 77 LEU B CA 1
ATOM 1413 C C . LEU B 1 77 ? -1.615 2.559 -1.062 1 98.88 77 LEU B C 1
ATOM 1415 O O . LEU B 1 77 ? -2.297 2.016 -1.934 1 98.88 77 LEU B O 1
ATOM 1419 N N . PHE B 1 78 ? -0.557 3.281 -1.277 1 98.94 78 PHE B N 1
ATOM 1420 C CA . PHE B 1 78 ? 0.056 3.402 -2.594 1 98.94 78 PHE B CA 1
ATOM 1421 C C . PHE B 1 78 ? 1.549 3.686 -2.473 1 98.94 78 PHE B C 1
ATOM 1423 O O . PHE B 1 78 ? 1.957 4.578 -1.729 1 98.94 78 PHE B O 1
ATOM 1430 N N . THR B 1 79 ? 2.34 2.852 -3.119 1 98.81 79 THR B N 1
ATOM 1431 C CA . THR B 1 79 ? 3.76 3.17 -3.215 1 98.81 79 THR B CA 1
ATOM 1432 C C . THR B 1 79 ? 4.012 4.207 -4.305 1 98.81 79 THR B C 1
ATOM 1434 O O . THR B 1 79 ? 3.805 3.934 -5.488 1 98.81 79 THR B O 1
ATOM 1437 N N . ALA B 1 80 ? 4.465 5.34 -3.896 1 98.81 80 ALA B N 1
ATOM 1438 C CA . ALA B 1 80 ? 4.637 6.477 -4.797 1 98.81 80 ALA B CA 1
ATOM 1439 C C . ALA B 1 80 ? 6.105 6.891 -4.887 1 98.81 80 ALA B C 1
ATOM 1441 O O . ALA B 1 80 ? 6.805 6.93 -3.871 1 98.81 80 ALA B O 1
ATOM 1442 N N . ASN B 1 81 ? 6.48 7.18 -6.098 1 98.62 81 ASN B N 1
ATOM 1443 C CA . ASN B 1 81 ? 7.805 7.773 -6.262 1 98.62 81 ASN B CA 1
ATOM 1444 C C . ASN B 1 81 ? 7.824 9.227 -5.797 1 98.62 81 ASN B C 1
ATOM 1446 O O . ASN B 1 81 ? 6.898 9.992 -6.078 1 98.62 81 ASN B O 1
ATOM 1450 N N . GLU B 1 82 ? 8.883 9.57 -5.184 1 98.44 82 GLU B N 1
ATOM 1451 C CA . GLU B 1 82 ? 9.008 10.898 -4.594 1 98.44 82 GLU B CA 1
ATOM 1452 C C . GLU B 1 82 ? 8.992 11.984 -5.668 1 98.44 82 GLU B C 1
ATOM 1454 O O . GLU B 1 82 ? 8.734 13.148 -5.371 1 98.44 82 GLU B O 1
ATOM 1459 N N . GLY B 1 83 ? 9.258 11.617 -6.898 1 98 83 GLY B N 1
ATOM 1460 C CA . GLY B 1 83 ? 9.117 12.555 -7.996 1 98 83 GLY B CA 1
ATOM 1461 C C . GLY B 1 83 ? 7.695 13.078 -8.164 1 98 83 GLY B C 1
ATOM 1462 O O . GLY B 1 83 ? 7.477 14.094 -8.82 1 98 83 GLY B O 1
ATOM 1463 N N . LEU B 1 84 ? 6.719 12.414 -7.578 1 98.25 84 LEU B N 1
ATOM 1464 C CA . LEU B 1 84 ? 5.312 12.797 -7.68 1 98.25 84 LEU B CA 1
ATOM 1465 C C . LEU B 1 84 ? 4.953 13.82 -6.605 1 98.25 84 LEU B C 1
ATOM 1467 O O . LEU B 1 84 ? 3.883 14.438 -6.66 1 98.25 84 LEU B O 1
ATOM 1471 N N . PHE B 1 85 ? 5.852 13.938 -5.609 1 98.5 85 PHE B N 1
ATOM 1472 C CA . PHE B 1 85 ? 5.477 14.758 -4.465 1 98.5 85 PHE B CA 1
ATOM 1473 C C . PHE B 1 85 ? 5.473 16.234 -4.84 1 98.5 85 PHE B C 1
ATOM 1475 O O . PHE B 1 85 ? 6.52 16.812 -5.148 1 98.5 85 PHE B O 1
ATOM 1482 N N . ALA B 1 86 ? 4.367 16.844 -4.742 1 98.44 86 ALA B N 1
ATOM 1483 C CA . ALA B 1 86 ? 4.227 18.266 -5.062 1 98.44 86 ALA B CA 1
ATOM 1484 C C . ALA B 1 86 ? 4.754 19.141 -3.924 1 98.44 86 ALA B C 1
ATOM 1486 O O . ALA B 1 86 ? 5.348 20.188 -4.168 1 98.44 86 ALA B O 1
ATOM 1487 N N . SER B 1 87 ? 4.5 18.703 -2.705 1 97.69 87 SER B N 1
ATOM 1488 C CA . SER B 1 87 ? 4.938 19.422 -1.515 1 97.69 87 SER B CA 1
ATOM 1489 C C . SER B 1 87 ? 4.852 18.547 -0.273 1 97.69 87 SER B C 1
ATOM 1491 O O . SER B 1 87 ? 4.32 17.438 -0.329 1 97.69 87 SER B O 1
ATOM 1493 N N . VAL B 1 88 ? 5.52 19.016 0.716 1 98 88 VAL B N 1
ATOM 1494 C CA . VAL B 1 88 ? 5.352 18.438 2.049 1 98 88 VAL B CA 1
ATOM 1495 C C . VAL B 1 88 ? 4.59 19.422 2.939 1 98 88 VAL B C 1
ATOM 1497 O O . VAL B 1 88 ? 5.074 20.516 3.219 1 98 88 VAL B O 1
ATOM 1500 N N . ALA B 1 89 ? 3.496 19.016 3.391 1 98 89 ALA B N 1
ATOM 1501 C CA . ALA B 1 89 ? 2.594 19.922 4.09 1 98 89 ALA B CA 1
ATOM 1502 C C . ALA B 1 89 ? 2.883 19.938 5.59 1 98 89 ALA B C 1
ATOM 1504 O O . ALA B 1 89 ? 2.701 20.969 6.254 1 98 89 ALA B O 1
ATOM 1505 N N . ALA B 1 90 ? 3.291 18.828 6.16 1 98.56 90 ALA B N 1
ATOM 1506 C CA . ALA B 1 90 ? 3.441 18.703 7.609 1 98.56 90 ALA B CA 1
ATOM 1507 C C . ALA B 1 90 ? 4.266 17.469 7.961 1 98.56 90 ALA B C 1
ATOM 1509 O O . ALA B 1 90 ? 4.652 16.688 7.074 1 98.56 90 ALA B O 1
ATOM 1510 N N . THR B 1 91 ? 4.633 17.391 9.18 1 98.62 91 THR B N 1
ATOM 1511 C CA . THR B 1 91 ? 5.219 16.203 9.781 1 98.62 91 THR B CA 1
ATOM 1512 C C . THR B 1 91 ? 4.473 15.805 11.055 1 98.62 91 THR B C 1
ATOM 1514 O O . THR B 1 91 ? 4.27 16.641 11.938 1 98.62 91 THR B O 1
ATOM 1517 N N . VAL B 1 92 ? 4.055 14.578 11.117 1 98.69 92 VAL B N 1
ATOM 1518 C CA . VAL B 1 92 ? 3.373 14.125 12.328 1 98.69 92 VAL B CA 1
ATOM 1519 C C . VAL B 1 92 ? 4.402 13.742 13.383 1 98.69 92 VAL B C 1
ATOM 1521 O O . VAL B 1 92 ? 5.566 13.477 13.062 1 98.69 92 VAL B O 1
ATOM 1524 N N . ARG B 1 93 ? 3.908 13.719 14.586 1 98.56 93 ARG B N 1
ATOM 1525 C CA . ARG B 1 93 ? 4.742 13.219 15.672 1 98.56 93 ARG B CA 1
ATOM 1526 C C . ARG B 1 93 ? 4.953 11.711 15.547 1 98.56 93 ARG B C 1
ATOM 1528 O O . ARG B 1 93 ? 4.148 11.016 14.93 1 98.56 93 ARG B O 1
ATOM 1535 N N . VAL B 1 94 ? 6.004 11.242 16.188 1 97.94 94 VAL B N 1
ATOM 1536 C CA . VAL B 1 94 ? 6.387 9.836 16.078 1 97.94 94 VAL B CA 1
ATOM 1537 C C . VAL B 1 94 ? 5.258 8.953 16.609 1 97.94 94 VAL B C 1
ATOM 1539 O O . VAL B 1 94 ? 5.016 7.867 16.062 1 97.94 94 VAL B O 1
ATOM 1542 N N . GLU B 1 95 ? 4.555 9.375 17.594 1 98.25 95 GLU B N 1
ATOM 1543 C CA . GLU B 1 95 ? 3.453 8.609 18.172 1 98.25 95 GLU B CA 1
ATOM 1544 C C . GLU B 1 95 ? 2.348 8.383 17.141 1 98.25 95 GLU B C 1
ATOM 1546 O O . GLU B 1 95 ? 1.762 7.297 17.078 1 98.25 95 GLU B O 1
ATOM 1551 N N . LYS B 1 96 ? 2.098 9.422 16.375 1 98.56 96 LYS B N 1
ATOM 1552 C CA . LYS B 1 96 ? 1.027 9.32 15.383 1 98.56 96 LYS B CA 1
ATOM 1553 C C . LYS B 1 96 ? 1.45 8.438 14.211 1 98.56 96 LYS B C 1
ATOM 1555 O O . LYS B 1 96 ? 0.639 7.688 13.672 1 98.56 96 LYS B O 1
ATOM 1560 N N . LEU B 1 97 ? 2.701 8.555 13.805 1 98.62 97 LEU B N 1
ATOM 1561 C CA . LEU B 1 9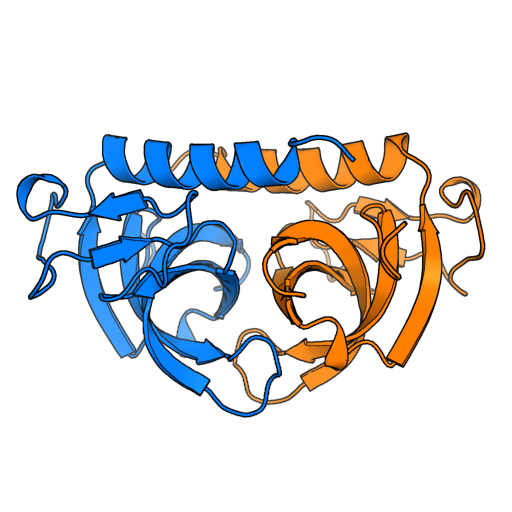7 ? 3.236 7.648 12.797 1 98.62 97 LEU B CA 1
ATOM 1562 C C . LEU B 1 97 ? 3.123 6.199 13.258 1 98.62 97 LEU B C 1
ATOM 1564 O O . LEU B 1 97 ? 2.646 5.344 12.508 1 98.62 97 LEU B O 1
ATOM 1568 N N . THR B 1 98 ? 3.525 5.965 14.484 1 98.31 98 THR B N 1
ATOM 1569 C CA . THR B 1 98 ? 3.477 4.621 15.047 1 98.31 98 THR B CA 1
ATOM 1570 C C . THR B 1 98 ? 2.039 4.109 15.102 1 98.31 98 THR B C 1
ATOM 1572 O O . THR B 1 98 ? 1.774 2.949 14.781 1 98.31 98 THR B O 1
ATOM 1575 N N . GLU B 1 99 ? 1.169 4.977 15.492 1 98.62 99 GLU B N 1
ATOM 1576 C CA . GLU B 1 99 ? -0.245 4.613 15.539 1 98.62 99 GLU B CA 1
ATOM 1577 C C . GLU B 1 99 ? -0.755 4.207 14.164 1 98.62 99 GLU B C 1
ATOM 1579 O O . GLU B 1 99 ? -1.449 3.195 14.023 1 98.62 99 GLU B O 1
ATOM 1584 N N . THR B 1 100 ? -0.45 4.977 13.148 1 98.69 100 THR B N 1
ATOM 1585 C CA . THR B 1 100 ? -0.911 4.691 11.797 1 98.69 100 THR B CA 1
ATOM 1586 C C . THR B 1 100 ? -0.287 3.4 11.273 1 98.69 100 THR B C 1
ATOM 1588 O O . THR B 1 100 ? -0.982 2.553 10.711 1 98.69 100 THR B O 1
ATOM 1591 N N . ARG B 1 101 ? 1.044 3.25 11.5 1 98.62 101 ARG B N 1
ATOM 1592 C CA . ARG B 1 101 ? 1.705 2.012 11.102 1 98.62 101 ARG B CA 1
ATOM 1593 C C . ARG B 1 101 ? 1.068 0.807 11.781 1 98.62 101 ARG B C 1
ATOM 1595 O O . ARG B 1 101 ? 0.861 -0.232 11.156 1 98.62 101 ARG B O 1
ATOM 1602 N N . SER B 1 102 ? 0.75 0.955 13.062 1 98.25 102 SER B N 1
ATOM 1603 C CA . SER B 1 102 ? 0.122 -0.128 13.82 1 98.25 102 SER B CA 1
ATOM 1604 C C . SER B 1 102 ? -1.242 -0.485 13.242 1 98.25 102 SER B C 1
ATOM 1606 O O . SER B 1 102 ? -1.63 -1.655 13.227 1 98.25 102 SER B O 1
ATOM 1608 N N . ALA B 1 103 ? -1.977 0.522 12.828 1 98.31 103 ALA B N 1
ATOM 1609 C CA . ALA B 1 103 ? -3.275 0.269 12.211 1 98.31 103 ALA B CA 1
ATOM 1610 C C . ALA B 1 103 ? -3.123 -0.52 10.914 1 98.31 103 ALA B C 1
ATOM 1612 O O . ALA B 1 103 ? -3.908 -1.428 10.633 1 98.31 103 ALA B O 1
ATOM 1613 N N . VAL B 1 104 ? -2.131 -0.197 10.109 1 98.56 104 VAL B N 1
ATOM 1614 C CA . VAL B 1 104 ? -1.85 -0.938 8.883 1 98.56 104 VAL B CA 1
ATOM 1615 C C . VAL B 1 104 ? -1.466 -2.375 9.227 1 98.56 104 VAL B C 1
ATOM 1617 O O . VAL B 1 104 ? -1.962 -3.322 8.609 1 98.56 104 VAL B O 1
ATOM 1620 N N . ILE B 1 105 ? -0.587 -2.516 10.211 1 98.25 105 ILE B N 1
ATOM 1621 C CA . ILE B 1 105 ? -0.101 -3.83 10.617 1 98.25 105 ILE B CA 1
ATOM 1622 C C . ILE B 1 105 ? -1.265 -4.68 11.117 1 98.25 105 ILE B C 1
ATOM 1624 O O . ILE B 1 105 ? -1.36 -5.867 10.805 1 98.25 105 ILE B O 1
ATOM 1628 N N . SER B 1 106 ? -2.135 -4.07 11.852 1 97.56 106 SER B N 1
ATOM 1629 C CA . SER B 1 106 ? -3.316 -4.777 12.336 1 97.56 106 SER B CA 1
ATOM 1630 C C . SER B 1 106 ? -4.176 -5.273 11.172 1 97.56 106 SER B C 1
ATOM 1632 O O . SER B 1 106 ? -4.699 -6.387 11.219 1 97.56 106 SER B O 1
ATOM 1634 N N . LEU B 1 107 ? -4.301 -4.473 10.211 1 97 107 LEU B N 1
ATOM 1635 C CA . LEU B 1 107 ? -5.07 -4.836 9.023 1 97 107 LEU B CA 1
ATOM 1636 C C . LEU B 1 107 ? -4.43 -6.016 8.297 1 97 107 LEU B C 1
ATOM 1638 O O . LEU B 1 107 ? -5.129 -6.93 7.855 1 97 107 LEU B O 1
ATOM 1642 N N . LEU B 1 108 ? -3.09 -6 8.203 1 97.69 108 LEU B N 1
ATOM 1643 C CA . LEU B 1 108 ? -2.352 -7.055 7.516 1 97.69 108 LEU B CA 1
ATOM 1644 C C . LEU B 1 108 ? -2.438 -8.367 8.281 1 97.69 108 LEU B C 1
ATOM 1646 O O . LEU B 1 108 ? -2.373 -9.445 7.684 1 97.69 108 LEU B O 1
ATOM 1650 N N . THR B 1 109 ? -2.49 -8.25 9.57 1 93.44 109 THR B N 1
ATOM 1651 C CA . THR B 1 109 ? -2.393 -9.445 10.391 1 93.44 109 THR B CA 1
ATOM 1652 C C . THR B 1 109 ? -3.775 -9.922 10.82 1 93.44 109 THR B C 1
ATOM 1654 O O . THR B 1 109 ? -3.904 -10.953 11.484 1 93.44 109 THR B O 1
ATOM 1657 N N . ASP B 1 110 ? -4.621 -9.008 10.594 1 75.5 110 ASP B N 1
ATOM 1658 C CA . ASP B 1 110 ? -5.969 -9.461 10.93 1 75.5 110 ASP B CA 1
ATOM 1659 C C . ASP B 1 110 ? -6.352 -10.695 10.117 1 75.5 110 ASP B C 1
ATOM 1661 O O . ASP B 1 110 ? -5.863 -10.883 9 1 75.5 110 ASP B O 1
ATOM 1665 N N . ALA B 1 111 ? -6.859 -11.672 10.656 1 52.91 111 ALA B N 1
ATOM 1666 C CA . ALA B 1 111 ? -7.145 -13.078 10.383 1 52.91 111 ALA B CA 1
ATOM 1667 C C . ALA B 1 111 ? -7.477 -13.289 8.906 1 52.91 111 ALA B C 1
ATOM 1669 O O . ALA B 1 111 ? -8.188 -12.484 8.297 1 52.91 111 ALA B O 1
ATOM 1670 N N . PRO B 1 112 ? -6.57 -14 8.047 1 41.59 112 PRO B N 1
ATOM 1671 C CA . PRO B 1 112 ? -7.461 -14.562 7.027 1 41.59 112 PRO B CA 1
ATOM 1672 C C . PRO B 1 112 ? -8.789 -15.055 7.605 1 41.59 112 PRO B C 1
ATOM 1674 O O . PRO B 1 112 ? -8.883 -15.312 8.805 1 41.59 112 PRO B O 1
#